Protein AF-A0A9W8TTL6-F1 (afdb_monomer)

Foldseek 3Di:
DPDADPDQLVPDDQDQCLDPVNVVVLVVLCPDPVNPPRPDSVSSSVVSSVVVVVVSVVVNVRNVVVVVVVVVVVVVVVVVVVVVVVVVVVVVVVVVVVVVVVVVVVDDDDDDDDPPDDDDDDPQDFAVLVLVQLQVLADDALQSQFPVVSVVSVVLVVVVVPDFDWDWDFPDDPDPDGDTDTDTSPDRDDDPPRDQLLPDALVSVVRSLVSVLVSNVSNVDPVLVSVLSVLLVVCLVPDPLVVDDCSSSLSSNLVRVLSNVQSVCVVVVRHDRSSDDDVVSSVVSVVVSVVVVVVVVVVVVVVVVVVVVVVPPDDDDDDDDDDDDDDDDDDDDDDDDDDDDDDDDDDDDDDDDDDDDDDDDDD

Mean predicted aligned error: 18.98 Å

pLDDT: mean 77.94, std 19.05, range [32.25, 96.44]

Secondary structure (DSSP, 8-state):
-----SS-GGG-PPP-TTSGGGHHHHHHHHH-TTSTT--SHHHHHHHHHHHHHHHHHHHHHHHHHHHHHHHHHHHHHHHHHHHHHHHHHHHHHHHHHHHHHHHHHHSPP-----TT-PPP----PPPHHHHHHHHTT----GGGGSHHHHHHHHHHHHHHHH---EEEEEE--SSS--EEEEEETTS----TT---GGG--HHHHHHHHHHHHHHGGGGT--HHHHHHHHHHHHHHHT-GGGGSTTHHHHHHHHHHHHHHHHHHHHHTT----TTS--HHHHHHHHHHHHHHHHHHHHHHHHHHHHHHTTTSS---S-PPPPPPP--------------------PPP---------------

Organism: NCBI:txid2804962

Sequence (363 aa):
MANRLEFDPALMPCPDFTDEFYGAFRNSLIIDPNHAGITDDQGAANHLREQWEVVNTRLREQYQAQMIADQEDANRRREEADEVQRQREAEDRERLLEQTREVEKKRIPAYSFVSGEGAHRKPLRIHPYAEKLMAARKYVPLWYFLPDAALEAKERAKEVMDTNHFQIANEGGESSSGALVLVGTHSIRASPNAIPDTRLTWSQVILARGAFLKALSLGDWPNEHVKMFAEFFACMDTSEELNAKGGVRALVLYQAEM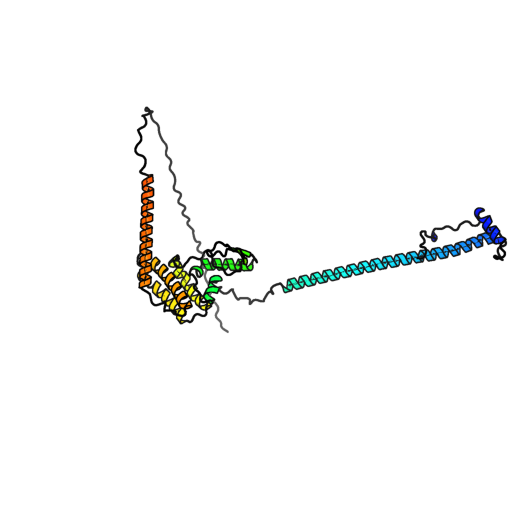RLDWFKANERQKPYDLAVTNTEVLEDCWKTVRREEFEKTLKGMDLAIGIDNLFLTNSTGNPPPLPPPRLSNSYQTTRLTHCNHNLDITYPTHRCHMCDPHRCRPH

Radius of gyration: 55.37 Å; Cα contacts (8 Å, |Δi|>4): 225; chains: 1; bounding box: 110×74×165 Å

Structure (mmCIF, N/CA/C/O backbone):
data_AF-A0A9W8TTL6-F1
#
_entry.id   AF-A0A9W8TTL6-F1
#
loop_
_atom_site.group_PDB
_atom_site.id
_atom_site.type_symbol
_atom_site.label_atom_id
_atom_site.label_alt_id
_atom_site.label_comp_id
_atom_site.label_asym_id
_atom_site.label_entity_id
_atom_site.label_seq_id
_atom_site.pdbx_PDB_ins_code
_atom_site.Cartn_x
_atom_site.Cartn_y
_atom_site.Cartn_z
_atom_site.occupancy
_atom_site.B_iso_or_equiv
_atom_site.auth_seq_id
_atom_site.auth_comp_id
_atom_site.auth_asym_id
_atom_site.auth_atom_id
_atom_site.pdbx_PDB_model_num
ATOM 1 N N . MET A 1 1 ? 46.279 -13.213 -64.364 1.00 43.47 1 MET A N 1
ATOM 2 C CA . MET A 1 1 ? 46.766 -11.954 -63.769 1.00 43.47 1 MET A CA 1
ATOM 3 C C . MET A 1 1 ? 47.630 -11.294 -64.824 1.00 43.47 1 MET A C 1
ATOM 5 O O . MET A 1 1 ? 48.643 -11.874 -65.185 1.00 43.47 1 MET A O 1
ATOM 9 N N . ALA A 1 2 ? 47.162 -10.207 -65.438 1.00 53.16 2 ALA A N 1
ATOM 10 C CA . ALA A 1 2 ? 47.982 -9.470 -66.399 1.00 53.16 2 ALA A CA 1
ATOM 11 C C . ALA A 1 2 ? 49.210 -8.910 -65.663 1.00 53.16 2 ALA A C 1
ATOM 13 O O . ALA A 1 2 ? 49.069 -8.468 -64.524 1.00 53.16 2 ALA A O 1
ATOM 14 N N . ASN A 1 3 ? 50.397 -8.960 -66.276 1.00 77.94 3 ASN A N 1
ATOM 15 C CA . ASN A 1 3 ? 51.609 -8.394 -65.680 1.00 77.94 3 ASN A CA 1
ATOM 16 C C . ASN A 1 3 ? 51.371 -6.906 -65.372 1.00 77.94 3 ASN A C 1
ATOM 18 O O . ASN A 1 3 ? 51.127 -6.113 -66.285 1.00 77.94 3 ASN A O 1
ATOM 22 N N . ARG A 1 4 ? 51.384 -6.544 -64.084 1.00 81.44 4 ARG A N 1
ATOM 23 C CA . ARG A 1 4 ? 51.279 -5.152 -63.636 1.00 81.44 4 ARG A CA 1
ATOM 24 C C . ARG A 1 4 ? 52.590 -4.439 -63.954 1.00 81.44 4 ARG A C 1
ATOM 26 O O . ARG A 1 4 ? 53.651 -5.028 -63.771 1.00 81.44 4 ARG A O 1
ATOM 33 N N . LEU A 1 5 ? 52.518 -3.209 -64.452 1.00 83.88 5 LEU A N 1
ATOM 34 C CA . LEU A 1 5 ? 53.715 -2.410 -64.698 1.00 83.88 5 LEU A CA 1
ATOM 35 C C . LEU A 1 5 ? 54.054 -1.661 -63.405 1.00 83.88 5 LEU A C 1
ATOM 37 O O . LEU A 1 5 ? 53.207 -0.967 -62.852 1.00 83.88 5 LEU A O 1
ATOM 41 N N . GLU A 1 6 ? 55.270 -1.846 -62.894 1.00 82.38 6 GLU A N 1
ATOM 42 C CA . GLU A 1 6 ? 55.737 -1.218 -61.642 1.00 82.38 6 GLU A CA 1
ATOM 43 C C . GLU A 1 6 ? 56.350 0.174 -61.861 1.00 82.38 6 GLU A C 1
ATOM 45 O O . GLU A 1 6 ? 56.627 0.896 -60.906 1.00 82.38 6 GLU A O 1
ATOM 50 N N . PHE A 1 7 ? 56.565 0.553 -63.120 1.00 80.88 7 PHE A N 1
ATOM 51 C CA . PHE A 1 7 ? 57.152 1.823 -63.526 1.00 80.88 7 PHE A CA 1
ATOM 52 C C . PHE A 1 7 ? 56.251 2.517 -64.547 1.00 80.88 7 PHE A C 1
ATOM 54 O O . PHE A 1 7 ? 55.537 1.852 -65.297 1.00 80.88 7 PHE A O 1
ATOM 61 N N . ASP A 1 8 ? 56.323 3.847 -64.596 1.00 83.81 8 ASP A N 1
ATOM 62 C CA . ASP A 1 8 ? 55.626 4.656 -65.593 1.00 83.81 8 ASP A CA 1
ATOM 63 C C . ASP A 1 8 ? 56.411 4.656 -66.923 1.00 83.81 8 ASP A C 1
ATOM 65 O O . ASP A 1 8 ? 57.500 5.241 -66.994 1.00 83.81 8 ASP A O 1
ATOM 69 N N . PRO A 1 9 ? 55.890 4.038 -68.000 1.00 84.19 9 PRO A N 1
ATOM 70 C CA . PRO A 1 9 ? 56.562 4.010 -69.300 1.00 84.19 9 PRO A CA 1
ATOM 71 C C . PRO A 1 9 ? 56.637 5.398 -69.971 1.00 84.19 9 PRO A C 1
ATOM 73 O O . PRO A 1 9 ? 57.403 5.607 -70.914 1.00 84.19 9 PRO A O 1
ATOM 76 N N . ALA A 1 10 ? 55.883 6.396 -69.491 1.00 80.19 10 ALA A N 1
ATOM 77 C CA . ALA A 1 10 ? 56.026 7.783 -69.936 1.00 80.19 10 ALA A CA 1
ATOM 78 C C . ALA A 1 10 ? 57.359 8.411 -69.499 1.00 80.19 10 ALA A C 1
ATOM 80 O O . ALA A 1 10 ? 57.869 9.287 -70.196 1.00 80.19 10 ALA A O 1
ATOM 81 N N . LEU A 1 11 ? 57.945 7.923 -68.401 1.00 83.81 11 LEU A N 1
ATOM 82 C CA . LEU A 1 11 ? 59.216 8.405 -67.855 1.00 83.81 11 LEU A CA 1
ATOM 83 C C . LEU A 1 11 ? 60.443 7.725 -68.475 1.00 83.81 11 LEU A C 1
ATOM 85 O O . LEU A 1 11 ? 61.567 8.124 -68.177 1.00 83.81 11 LEU A O 1
ATOM 89 N N . MET A 1 12 ? 60.257 6.719 -69.335 1.00 83.00 12 MET A N 1
ATOM 90 C CA . MET A 1 12 ? 61.361 6.079 -70.047 1.00 83.00 12 MET A CA 1
ATOM 91 C C . MET A 1 12 ? 61.794 6.937 -71.246 1.00 83.00 12 MET A C 1
ATOM 93 O O . MET A 1 12 ? 61.023 7.060 -72.206 1.00 83.00 12 MET A O 1
ATOM 97 N N . PRO A 1 13 ? 63.011 7.520 -71.235 1.00 80.94 13 PRO A N 1
ATOM 98 C CA . PRO A 1 13 ? 63.530 8.216 -72.403 1.00 80.94 13 PRO A CA 1
ATOM 99 C C . PRO A 1 13 ? 63.791 7.214 -73.533 1.00 80.94 13 PRO A C 1
ATOM 101 O O . PRO A 1 13 ? 64.205 6.080 -73.282 1.00 80.94 13 PRO A O 1
ATOM 104 N N . CYS A 1 14 ? 63.562 7.637 -74.779 1.00 83.44 14 CYS A N 1
ATOM 105 C CA . CYS A 1 14 ? 63.946 6.844 -75.944 1.00 83.44 14 CYS A CA 1
ATOM 106 C C . CYS A 1 14 ? 65.466 6.633 -75.915 1.00 83.44 14 CYS A C 1
ATOM 108 O O . CYS A 1 14 ? 66.194 7.630 -75.865 1.00 83.44 14 CYS A O 1
ATOM 110 N N . PRO A 1 15 ? 65.958 5.383 -75.952 1.00 85.19 15 PRO A N 1
ATOM 111 C CA . PRO A 1 15 ? 67.380 5.131 -76.107 1.00 85.19 15 PRO A CA 1
ATOM 112 C C . PRO A 1 15 ? 67.901 5.782 -77.389 1.00 85.19 15 PRO A C 1
ATOM 114 O O . PRO A 1 15 ? 67.204 5.820 -78.409 1.00 85.19 15 PRO A O 1
ATOM 117 N N . ASP A 1 16 ? 69.129 6.291 -77.345 1.00 84.75 16 ASP A N 1
ATOM 118 C CA . ASP A 1 16 ? 69.786 6.794 -78.545 1.00 84.75 16 ASP A CA 1
ATOM 119 C C . ASP A 1 16 ? 70.270 5.615 -79.396 1.00 84.75 16 ASP A C 1
ATOM 121 O O . ASP A 1 16 ? 71.354 5.066 -79.203 1.00 84.75 16 ASP A O 1
ATOM 125 N N . PHE A 1 17 ? 69.437 5.206 -80.351 1.00 82.06 17 PHE A N 1
ATOM 126 C CA . PHE A 1 17 ? 69.750 4.110 -81.264 1.00 82.06 17 PHE A CA 1
ATOM 127 C C . PHE A 1 17 ? 70.831 4.456 -82.297 1.00 82.06 17 PHE A C 1
ATOM 129 O O . PHE A 1 17 ? 71.147 3.589 -83.108 1.00 82.06 17 PHE A O 1
ATOM 136 N N . THR A 1 18 ? 71.399 5.671 -82.286 1.00 79.81 18 THR A N 1
ATOM 137 C CA . THR A 1 18 ? 72.567 6.041 -83.107 1.00 79.81 18 THR A CA 1
ATOM 138 C C . THR A 1 18 ? 73.901 5.737 -82.417 1.00 79.81 18 THR A C 1
ATOM 140 O O . THR A 1 18 ? 74.925 5.640 -83.092 1.00 79.81 18 THR A O 1
ATOM 143 N N . ASP A 1 19 ? 73.884 5.470 -81.105 1.00 84.50 19 ASP A N 1
ATOM 144 C CA . ASP A 1 19 ? 75.067 5.114 -80.317 1.00 84.50 19 ASP A CA 1
ATOM 145 C C . ASP A 1 19 ? 75.712 3.800 -80.810 1.00 84.50 19 ASP A C 1
ATOM 147 O O . ASP A 1 19 ? 75.037 2.887 -81.302 1.00 84.50 19 ASP A O 1
ATOM 151 N N . GLU A 1 20 ? 77.032 3.684 -80.680 1.00 78.69 20 GLU A N 1
ATOM 152 C CA . GLU A 1 20 ? 77.839 2.549 -81.147 1.00 78.69 20 GLU A CA 1
ATOM 153 C C . GLU A 1 20 ? 77.442 1.239 -80.443 1.00 78.69 20 GLU A C 1
ATOM 155 O O . GLU A 1 20 ? 77.518 0.160 -81.035 1.00 78.69 20 GLU A O 1
ATOM 160 N N . PHE A 1 21 ? 76.887 1.338 -79.228 1.00 80.31 21 PHE A N 1
ATOM 161 C CA . PHE A 1 21 ? 76.324 0.214 -78.472 1.00 80.31 21 PHE A CA 1
ATOM 162 C C . PHE A 1 21 ? 75.251 -0.570 -79.252 1.00 80.31 21 PHE A C 1
ATOM 164 O O . PHE A 1 21 ? 75.162 -1.793 -79.134 1.00 80.31 21 PHE A O 1
ATOM 171 N N . TYR A 1 22 ? 74.465 0.109 -80.095 1.00 79.94 22 TYR A N 1
ATOM 172 C CA . TYR A 1 22 ? 73.429 -0.520 -80.923 1.00 79.94 22 TYR A CA 1
ATOM 173 C C . TYR A 1 22 ? 73.918 -0.907 -82.329 1.00 79.94 22 TYR A C 1
ATOM 175 O O . TYR A 1 22 ? 73.152 -1.496 -83.094 1.00 79.94 22 TYR A O 1
ATOM 183 N N . GLY A 1 23 ? 75.185 -0.650 -82.675 1.00 76.81 23 GLY A N 1
ATOM 184 C CA . GLY A 1 23 ? 75.732 -0.890 -84.016 1.00 76.81 23 GLY A CA 1
ATOM 185 C C . GLY A 1 23 ? 75.650 -2.353 -84.469 1.00 76.81 23 GLY A C 1
ATOM 186 O O . GLY A 1 23 ? 75.360 -2.634 -85.631 1.00 76.81 23 GLY A O 1
ATOM 187 N N . ALA A 1 24 ? 75.805 -3.306 -83.544 1.00 77.62 24 ALA A N 1
ATOM 188 C CA . ALA A 1 24 ? 75.626 -4.733 -83.830 1.00 77.62 24 ALA A CA 1
ATOM 189 C C . ALA A 1 24 ? 74.174 -5.083 -84.215 1.00 77.62 24 ALA A C 1
ATOM 191 O O . ALA A 1 24 ? 73.951 -5.865 -85.141 1.00 77.62 24 ALA A O 1
ATOM 192 N N . PHE A 1 25 ? 73.187 -4.471 -83.551 1.00 77.50 25 PHE A N 1
ATOM 193 C CA . PHE A 1 25 ? 71.768 -4.665 -83.858 1.00 77.50 25 PHE A CA 1
ATOM 194 C C . PHE A 1 25 ? 71.390 -4.002 -85.187 1.00 77.50 25 PHE A C 1
ATOM 196 O O . PHE A 1 25 ? 70.702 -4.622 -85.999 1.00 77.50 25 PHE A O 1
ATOM 203 N N . ARG A 1 26 ? 71.910 -2.799 -85.466 1.00 81.44 26 ARG A N 1
ATOM 204 C CA . ARG A 1 26 ? 71.699 -2.112 -86.750 1.00 81.44 26 ARG A CA 1
ATOM 205 C C . ARG A 1 26 ? 72.270 -2.899 -87.932 1.00 8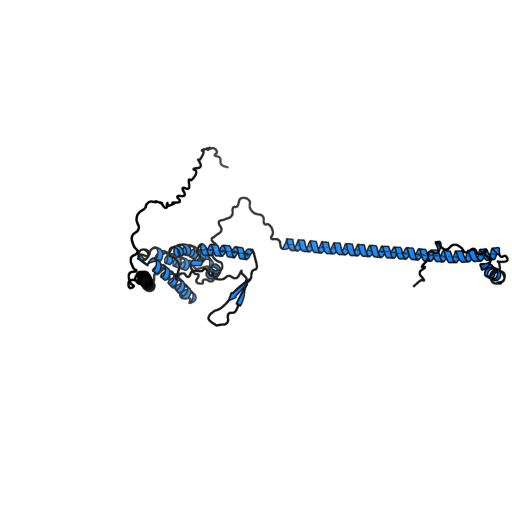1.44 26 ARG A C 1
ATOM 207 O O . ARG A 1 26 ? 71.555 -3.136 -88.900 1.00 81.44 26 ARG A O 1
ATOM 214 N N . ASN A 1 27 ? 73.495 -3.417 -87.813 1.00 78.75 27 ASN A N 1
ATOM 215 C CA . ASN A 1 27 ? 74.110 -4.260 -88.845 1.00 78.75 27 ASN A CA 1
ATOM 216 C C . ASN A 1 27 ? 73.335 -5.562 -89.091 1.00 78.75 27 ASN A C 1
ATOM 218 O O . ASN A 1 27 ? 73.231 -6.007 -9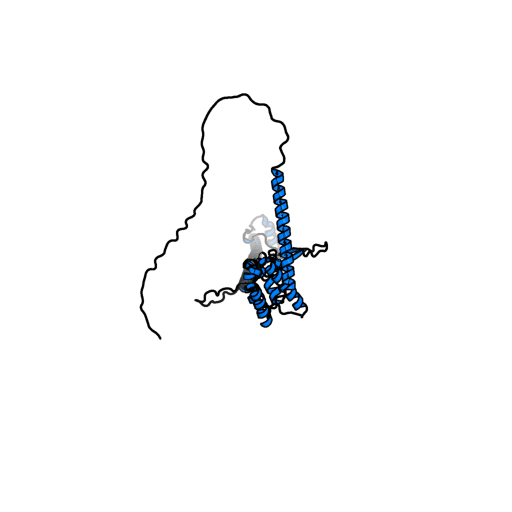0.232 1.00 78.75 27 ASN A O 1
ATOM 222 N N . SER A 1 28 ? 72.761 -6.164 -88.042 1.00 76.94 28 SER A N 1
ATOM 223 C CA . SER A 1 28 ? 71.940 -7.371 -88.194 1.00 76.94 28 SER A CA 1
ATOM 224 C C . SER A 1 28 ? 70.652 -7.118 -88.989 1.00 76.94 28 SER A C 1
ATOM 226 O O . SER A 1 28 ? 70.279 -7.953 -89.808 1.00 76.94 28 SER A O 1
ATOM 228 N N . LEU A 1 29 ? 70.031 -5.943 -88.827 1.00 78.38 29 LEU A N 1
ATOM 229 C CA . LEU A 1 29 ? 68.825 -5.538 -89.561 1.00 78.38 29 LEU A CA 1
ATOM 230 C C . LEU A 1 29 ? 69.101 -5.215 -91.038 1.00 78.38 29 LEU A C 1
ATOM 232 O O . LEU A 1 29 ? 68.222 -5.405 -91.869 1.00 78.38 29 LEU A O 1
ATOM 236 N N . ILE A 1 30 ? 70.313 -4.757 -91.368 1.00 77.81 30 ILE A N 1
ATOM 237 C CA . ILE A 1 30 ? 70.740 -4.470 -92.750 1.00 77.81 30 ILE A CA 1
ATOM 238 C C . ILE A 1 30 ? 71.024 -5.766 -93.535 1.00 77.81 30 ILE A C 1
ATOM 240 O O . ILE A 1 30 ? 70.847 -5.814 -94.750 1.00 77.81 30 ILE A O 1
ATOM 244 N N . ILE A 1 31 ? 71.487 -6.821 -92.854 1.00 74.81 31 ILE A N 1
ATOM 245 C CA . ILE A 1 31 ? 71.867 -8.103 -93.476 1.00 74.81 31 ILE A CA 1
ATOM 246 C C . ILE A 1 31 ? 70.672 -9.071 -93.576 1.00 74.81 31 ILE A C 1
ATOM 248 O O . ILE A 1 31 ? 70.669 -9.947 -94.443 1.00 74.81 31 ILE A O 1
ATOM 252 N N . ASP A 1 32 ? 69.665 -8.941 -92.706 1.00 73.31 32 ASP A N 1
ATOM 253 C CA . ASP A 1 32 ? 68.520 -9.855 -92.643 1.00 73.31 32 ASP A CA 1
ATOM 254 C C . ASP A 1 32 ? 67.603 -9.744 -93.887 1.00 73.31 32 ASP A C 1
ATOM 256 O O . ASP A 1 32 ? 66.973 -8.705 -94.107 1.00 73.31 32 ASP A O 1
ATOM 260 N N . PRO A 1 33 ? 67.449 -10.818 -94.692 1.00 61.97 33 PRO A N 1
ATOM 261 C CA . PRO A 1 33 ? 66.632 -10.806 -95.907 1.00 61.97 33 PRO A CA 1
ATOM 262 C C . PRO A 1 33 ? 65.124 -10.622 -95.662 1.00 61.97 33 PRO A C 1
ATOM 264 O O . PRO A 1 33 ? 64.390 -10.353 -96.613 1.00 61.97 33 PRO A O 1
ATOM 267 N N . ASN A 1 34 ? 64.646 -10.749 -94.418 1.00 65.56 34 ASN A N 1
ATOM 268 C CA . ASN A 1 34 ? 63.239 -10.520 -94.073 1.00 65.56 34 ASN A CA 1
ATOM 269 C C . ASN A 1 34 ? 62.878 -9.034 -93.895 1.00 65.56 34 ASN A C 1
ATOM 271 O O . ASN A 1 34 ? 61.695 -8.698 -93.895 1.00 65.56 34 ASN A O 1
ATOM 275 N N . HIS A 1 35 ? 63.868 -8.141 -93.787 1.00 62.41 35 HIS A N 1
ATOM 276 C CA . HIS A 1 35 ? 63.676 -6.697 -93.622 1.00 62.41 35 HIS A CA 1
ATOM 277 C C . HIS A 1 35 ? 64.061 -5.957 -94.917 1.00 62.41 35 HIS A C 1
ATOM 279 O O . HIS A 1 35 ? 64.904 -5.060 -94.943 1.00 62.41 35 HIS A O 1
ATOM 285 N N . ALA A 1 36 ? 63.441 -6.367 -96.032 1.00 57.84 36 ALA A N 1
ATOM 286 C CA . ALA A 1 36 ? 63.693 -5.836 -97.371 1.00 57.84 36 ALA A CA 1
ATOM 287 C C . ALA A 1 36 ? 63.242 -4.366 -97.494 1.00 57.84 36 ALA A C 1
ATOM 289 O O . ALA A 1 36 ? 62.108 -4.069 -97.864 1.00 57.84 36 ALA A O 1
ATOM 290 N N . GLY A 1 37 ? 64.144 -3.444 -97.157 1.00 61.91 37 GLY A N 1
ATOM 291 C CA . GLY A 1 37 ? 63.904 -1.998 -97.195 1.00 61.91 37 GLY A CA 1
ATOM 292 C C . GLY A 1 37 ? 64.858 -1.168 -96.333 1.00 61.91 37 GLY A C 1
ATOM 293 O O . GLY A 1 37 ? 64.910 0.046 -96.502 1.00 61.91 37 GLY A O 1
ATOM 294 N N . ILE A 1 38 ? 65.637 -1.800 -95.447 1.00 70.94 38 ILE A N 1
ATOM 295 C CA . ILE A 1 38 ? 66.623 -1.126 -94.592 1.00 70.94 38 ILE A CA 1
ATOM 296 C C . ILE A 1 38 ? 68.014 -1.332 -95.199 1.00 70.94 38 ILE A C 1
ATOM 298 O O . ILE A 1 38 ? 68.554 -2.432 -95.167 1.00 70.94 38 ILE A O 1
ATOM 302 N N . THR A 1 39 ? 68.577 -0.292 -95.816 1.00 64.94 39 THR A N 1
ATOM 303 C CA . THR A 1 39 ? 69.854 -0.382 -96.562 1.00 64.94 39 THR A CA 1
ATOM 304 C C . THR A 1 39 ? 70.955 0.508 -95.972 1.00 64.94 39 THR A C 1
ATOM 306 O O . THR A 1 39 ? 72.107 0.422 -96.391 1.00 64.94 39 THR A O 1
ATOM 309 N N . ASP A 1 40 ? 70.618 1.353 -94.996 1.00 75.69 40 ASP A N 1
ATOM 310 C CA . ASP A 1 40 ? 71.495 2.333 -94.363 1.00 75.69 40 ASP A CA 1
ATOM 311 C C . ASP A 1 40 ? 71.421 2.277 -92.824 1.00 75.69 40 ASP A C 1
ATOM 313 O O . ASP A 1 40 ? 70.424 1.861 -92.229 1.00 75.69 40 ASP A O 1
ATOM 317 N N . ASP A 1 41 ? 72.495 2.726 -92.164 1.00 72.88 41 ASP A N 1
ATOM 318 C CA . ASP A 1 41 ? 72.591 2.752 -90.693 1.00 72.88 41 ASP A CA 1
ATOM 319 C C . ASP A 1 41 ? 71.504 3.649 -90.066 1.00 72.88 41 ASP A C 1
ATOM 321 O O . ASP A 1 41 ? 70.954 3.345 -89.006 1.00 72.88 41 ASP A O 1
ATOM 325 N N . GLN A 1 42 ? 71.118 4.717 -90.774 1.00 75.44 42 GLN A N 1
ATOM 326 C CA . GLN A 1 42 ? 70.070 5.642 -90.349 1.00 75.44 42 GLN A CA 1
ATOM 327 C C . GLN A 1 42 ? 68.668 5.017 -90.433 1.00 75.44 42 GLN A C 1
ATOM 329 O O . GLN A 1 42 ? 67.857 5.211 -89.523 1.00 75.44 42 GLN A O 1
ATOM 334 N N . GLY A 1 43 ? 68.373 4.242 -91.481 1.00 77.75 43 GLY A N 1
ATOM 335 C CA . GLY A 1 43 ? 67.133 3.479 -91.602 1.00 77.75 43 GLY A CA 1
ATOM 336 C C . GLY A 1 43 ? 67.015 2.403 -90.527 1.00 77.75 43 GLY A C 1
ATOM 337 O O . GLY A 1 43 ? 65.944 2.243 -89.943 1.00 77.75 43 GLY A O 1
ATOM 338 N N . ALA A 1 44 ? 68.123 1.738 -90.180 1.00 79.06 44 ALA A N 1
ATOM 339 C CA . ALA A 1 44 ? 68.153 0.752 -89.100 1.00 79.06 44 ALA A CA 1
ATOM 340 C C . ALA A 1 44 ? 67.912 1.393 -87.719 1.00 79.06 44 ALA A C 1
ATOM 342 O O . ALA A 1 44 ? 67.124 0.876 -86.926 1.00 79.06 44 ALA A O 1
ATOM 343 N N . ALA A 1 45 ? 68.521 2.553 -87.441 1.00 80.50 45 ALA A N 1
ATOM 344 C CA . ALA A 1 45 ? 68.280 3.312 -86.209 1.00 80.50 45 ALA A CA 1
ATOM 345 C C . ALA A 1 45 ? 66.830 3.825 -86.102 1.00 80.50 45 ALA A C 1
ATOM 347 O O . ALA A 1 45 ? 66.234 3.790 -85.023 1.00 80.50 45 ALA A O 1
ATOM 348 N N . ASN A 1 46 ? 66.241 4.278 -87.214 1.00 82.31 46 ASN A N 1
ATOM 349 C CA . ASN A 1 46 ? 64.842 4.710 -87.257 1.00 82.31 46 ASN A CA 1
ATOM 350 C C . ASN A 1 46 ? 63.872 3.536 -87.066 1.00 82.31 46 ASN A C 1
ATOM 352 O O . ASN A 1 46 ? 62.890 3.690 -86.347 1.00 82.31 46 ASN A O 1
ATOM 356 N N . HIS A 1 47 ? 64.169 2.363 -87.630 1.00 82.00 47 HIS A N 1
ATOM 357 C CA . HIS A 1 47 ? 63.355 1.164 -87.432 1.00 82.00 47 HIS A CA 1
ATOM 358 C C . HIS A 1 47 ? 63.346 0.710 -85.964 1.00 82.00 47 HIS A C 1
ATOM 360 O O . HIS A 1 47 ? 62.289 0.410 -85.414 1.00 82.00 47 HIS A O 1
ATOM 366 N N . LEU A 1 48 ? 64.504 0.731 -85.292 1.00 84.19 48 LEU A N 1
ATOM 367 C CA . LEU A 1 48 ? 64.596 0.443 -83.854 1.00 84.19 48 LEU A CA 1
ATOM 368 C C . LEU A 1 48 ? 63.821 1.462 -83.007 1.00 84.19 48 LEU A C 1
ATOM 370 O O . LEU A 1 48 ? 63.168 1.086 -82.034 1.00 84.19 48 LEU A O 1
ATOM 374 N N . ARG A 1 49 ? 63.844 2.741 -83.401 1.00 85.81 49 ARG A N 1
ATOM 375 C CA . ARG A 1 49 ? 63.056 3.797 -82.754 1.00 85.81 49 ARG A CA 1
ATOM 376 C C . ARG A 1 49 ? 61.554 3.572 -82.918 1.00 85.81 49 ARG A C 1
ATOM 378 O O . ARG A 1 49 ? 60.832 3.667 -81.934 1.00 85.81 49 ARG A O 1
ATOM 385 N N . GLU A 1 50 ? 61.101 3.243 -84.124 1.00 85.00 50 GLU A N 1
ATOM 386 C CA . GLU A 1 50 ? 59.692 2.964 -84.419 1.00 85.00 50 GLU A CA 1
ATOM 387 C C . GLU A 1 50 ? 59.199 1.729 -83.650 1.00 85.00 50 GLU A C 1
ATOM 389 O O . GLU A 1 50 ? 58.156 1.774 -83.000 1.00 85.00 50 GLU A O 1
ATOM 394 N N . GLN A 1 51 ? 59.988 0.649 -83.622 1.00 85.19 51 GLN A N 1
ATOM 395 C CA . GLN A 1 51 ? 59.669 -0.530 -82.813 1.00 85.19 51 GLN A CA 1
ATOM 396 C C . GLN A 1 51 ? 59.602 -0.202 -81.315 1.00 85.19 51 GLN A C 1
ATOM 398 O O . GLN A 1 51 ? 58.680 -0.646 -80.625 1.00 85.19 51 GLN A O 1
ATOM 403 N N . TRP A 1 52 ? 60.546 0.594 -80.805 1.00 88.06 52 TRP A N 1
ATOM 404 C CA . TRP A 1 52 ? 60.521 1.054 -79.419 1.00 88.06 52 TRP A CA 1
ATOM 405 C C . TRP A 1 52 ? 59.284 1.910 -79.128 1.00 88.06 52 TRP A C 1
ATOM 407 O O . TRP A 1 52 ? 58.655 1.726 -78.090 1.00 88.06 52 TRP A O 1
ATOM 417 N N . GLU A 1 53 ? 58.890 2.797 -80.041 1.00 88.44 53 GLU A N 1
ATOM 418 C CA . GLU A 1 53 ? 57.713 3.656 -79.899 1.00 88.44 53 GLU A CA 1
ATOM 419 C C . GLU A 1 53 ? 56.409 2.849 -79.885 1.00 88.44 53 GLU A C 1
ATOM 421 O O . GLU A 1 53 ? 55.548 3.099 -79.040 1.00 88.44 53 GLU A O 1
ATOM 426 N N . VAL A 1 54 ? 56.286 1.820 -80.728 1.00 88.62 54 VAL A N 1
ATOM 427 C CA . VAL A 1 54 ? 55.143 0.892 -80.714 1.00 88.62 54 VAL A CA 1
ATOM 428 C C . VAL A 1 54 ? 55.053 0.149 -79.378 1.00 88.62 54 VAL A C 1
ATOM 430 O O . VAL A 1 54 ? 53.982 0.081 -78.768 1.00 88.62 54 VAL A O 1
ATOM 433 N N . VAL A 1 55 ? 56.176 -0.381 -78.880 1.00 88.38 55 VAL A N 1
ATOM 434 C CA . VAL A 1 55 ? 56.212 -1.090 -77.590 1.00 88.38 55 VAL A CA 1
ATOM 435 C C . VAL A 1 55 ? 55.925 -0.135 -76.431 1.00 88.38 55 VAL A C 1
ATOM 437 O O . VAL A 1 55 ? 55.120 -0.459 -75.558 1.00 88.38 55 VAL A O 1
ATOM 440 N N . ASN A 1 56 ? 56.528 1.054 -76.428 1.00 88.62 56 ASN A N 1
ATOM 441 C CA . ASN A 1 56 ? 56.336 2.044 -75.376 1.00 88.62 56 ASN A CA 1
ATOM 442 C C . ASN A 1 56 ? 54.900 2.586 -75.358 1.00 88.62 56 ASN A C 1
ATOM 444 O O . ASN A 1 56 ? 54.316 2.743 -74.290 1.00 88.62 56 ASN A O 1
ATOM 448 N N . THR A 1 57 ? 54.287 2.796 -76.525 1.00 89.62 57 THR A N 1
ATOM 449 C CA . THR A 1 57 ? 52.875 3.196 -76.637 1.00 89.62 57 THR A CA 1
ATOM 450 C C . THR A 1 57 ? 51.962 2.144 -76.014 1.00 89.62 57 THR A C 1
ATOM 452 O O . THR A 1 57 ? 51.152 2.473 -75.150 1.00 89.62 57 THR A O 1
ATOM 455 N N . ARG A 1 58 ? 52.171 0.861 -76.336 1.00 89.81 58 ARG A N 1
ATOM 456 C CA . ARG A 1 58 ? 51.412 -0.245 -75.732 1.00 89.81 58 ARG A CA 1
ATOM 457 C C . ARG A 1 58 ? 51.596 -0.331 -74.213 1.00 89.81 58 ARG A C 1
ATOM 459 O O . ARG A 1 58 ? 50.640 -0.607 -73.490 1.00 89.81 58 ARG A O 1
ATOM 466 N N . LEU A 1 59 ? 52.813 -0.101 -73.716 1.00 89.75 59 LEU A N 1
ATOM 467 C CA . LEU A 1 59 ? 53.093 -0.075 -72.277 1.00 89.75 59 LEU A CA 1
ATOM 468 C C . LEU A 1 59 ? 52.395 1.106 -71.588 1.00 89.75 59 LEU A C 1
ATOM 470 O O . LEU A 1 59 ? 51.819 0.925 -70.517 1.00 89.75 59 LEU A O 1
ATOM 474 N N . ARG A 1 60 ? 52.388 2.295 -72.203 1.00 89.25 60 ARG A N 1
ATOM 475 C CA . ARG A 1 60 ? 51.666 3.473 -71.695 1.00 89.25 60 ARG A CA 1
ATOM 476 C C . ARG A 1 60 ? 50.162 3.234 -71.641 1.00 89.25 60 ARG A C 1
ATOM 478 O O . ARG A 1 60 ? 49.555 3.532 -70.620 1.00 89.25 60 ARG A O 1
ATOM 485 N N . GLU A 1 61 ? 49.576 2.654 -72.685 1.00 90.12 61 GLU A N 1
ATOM 486 C CA . GLU A 1 61 ? 48.155 2.278 -72.709 1.00 90.12 61 GLU A CA 1
ATOM 487 C C . GLU A 1 61 ? 47.825 1.267 -71.603 1.00 90.12 61 GLU A C 1
ATOM 489 O O . GLU A 1 61 ? 46.846 1.428 -70.876 1.00 90.12 61 GLU A O 1
ATOM 494 N N . GLN A 1 62 ? 48.677 0.255 -71.414 1.00 89.62 62 GLN A N 1
ATOM 495 C CA . GLN A 1 62 ? 48.517 -0.731 -70.346 1.00 89.62 62 GLN A CA 1
ATOM 496 C C . GLN A 1 62 ? 48.627 -0.099 -68.949 1.00 89.62 62 GLN A C 1
ATOM 498 O O . GLN A 1 62 ? 47.856 -0.456 -68.058 1.00 89.62 62 GLN A O 1
ATOM 503 N N . TYR A 1 63 ? 49.559 0.835 -68.748 1.00 89.75 63 TYR A N 1
ATOM 504 C CA . TYR A 1 63 ? 49.729 1.550 -67.482 1.00 89.75 63 TYR A CA 1
ATOM 505 C C . TYR A 1 63 ? 48.557 2.503 -67.200 1.00 89.75 63 TYR A C 1
ATOM 507 O O . TYR A 1 63 ? 48.023 2.524 -66.093 1.00 89.75 63 TYR A O 1
ATOM 515 N N . GLN A 1 64 ? 48.082 3.234 -68.212 1.00 90.75 64 GLN A N 1
ATOM 516 C CA . GLN A 1 64 ? 46.891 4.080 -68.099 1.00 90.75 64 GLN A CA 1
ATOM 517 C C . GLN A 1 64 ? 45.644 3.257 -67.764 1.00 90.75 64 GLN A C 1
ATOM 519 O O . GLN A 1 64 ? 44.889 3.634 -66.870 1.00 90.75 64 GLN A O 1
ATOM 524 N N . ALA A 1 65 ? 45.460 2.101 -68.407 1.00 90.44 65 ALA A N 1
ATOM 525 C CA . ALA A 1 65 ? 44.369 1.186 -68.084 1.00 90.44 65 ALA A CA 1
ATOM 526 C C . ALA A 1 65 ? 44.450 0.667 -66.635 1.00 90.44 65 ALA A C 1
ATOM 528 O O . ALA A 1 65 ? 43.421 0.542 -65.975 1.00 90.44 65 ALA A O 1
ATOM 529 N N . GLN A 1 66 ? 45.658 0.414 -66.112 1.00 91.00 66 GLN A N 1
ATOM 530 C CA . GLN A 1 66 ? 45.858 0.040 -64.704 1.00 91.00 66 GLN A CA 1
ATOM 531 C C . GLN A 1 66 ? 45.473 1.172 -63.749 1.00 91.00 66 GLN A C 1
ATOM 533 O O . GLN A 1 66 ? 44.754 0.927 -62.787 1.00 91.00 66 GLN A O 1
ATOM 538 N N . MET A 1 67 ? 45.888 2.407 -64.036 1.00 91.19 67 MET A N 1
ATOM 539 C CA .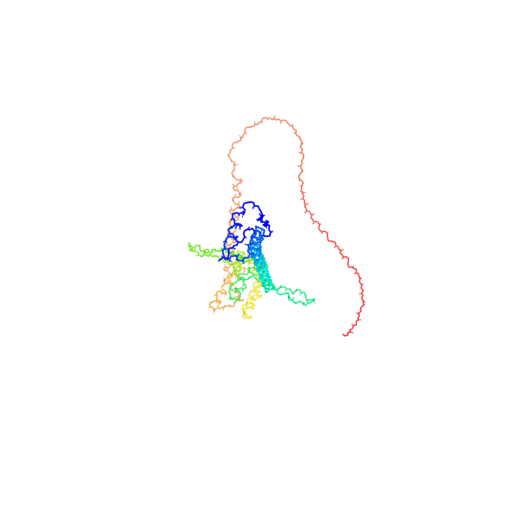 MET A 1 67 ? 45.547 3.571 -63.213 1.00 91.19 67 MET A CA 1
ATOM 540 C C . MET A 1 67 ? 44.040 3.842 -63.180 1.00 91.19 67 MET A C 1
ATOM 542 O O . MET A 1 67 ? 43.500 4.138 -62.116 1.00 91.19 67 MET A O 1
ATOM 546 N N . ILE A 1 68 ? 43.357 3.707 -64.322 1.00 91.00 68 ILE A N 1
ATOM 547 C CA . ILE A 1 68 ? 41.897 3.845 -64.402 1.00 91.00 68 ILE A CA 1
ATOM 548 C C . ILE A 1 68 ? 41.221 2.752 -63.569 1.00 91.00 68 ILE A C 1
ATOM 550 O O . ILE A 1 68 ? 40.380 3.071 -62.734 1.00 91.00 68 ILE A O 1
ATOM 554 N N . ALA A 1 69 ? 41.637 1.490 -63.716 1.00 91.44 69 ALA A N 1
ATOM 555 C CA . ALA A 1 69 ? 41.079 0.381 -62.941 1.00 91.44 69 ALA A CA 1
ATOM 556 C C . ALA A 1 69 ? 41.308 0.547 -61.424 1.00 91.44 69 ALA A C 1
ATOM 558 O O . ALA A 1 69 ? 40.390 0.348 -60.631 1.00 91.44 69 ALA A O 1
ATOM 559 N N . ASP A 1 70 ? 42.504 0.972 -61.005 1.00 89.81 70 ASP A N 1
ATOM 560 C CA . ASP A 1 70 ? 42.817 1.242 -59.597 1.00 89.81 70 ASP A CA 1
ATOM 561 C C . ASP A 1 70 ? 41.971 2.401 -59.037 1.00 89.81 70 ASP A C 1
ATOM 563 O O . ASP A 1 70 ? 41.530 2.358 -57.882 1.00 89.81 70 ASP A O 1
ATOM 567 N N . GLN A 1 71 ? 41.722 3.432 -59.850 1.00 90.81 71 GLN A N 1
ATOM 568 C CA . GLN A 1 71 ? 40.881 4.569 -59.486 1.00 90.81 71 GLN A CA 1
ATOM 569 C C . GLN A 1 71 ? 39.401 4.176 -59.385 1.00 90.81 71 GLN A C 1
ATOM 571 O O . GLN A 1 71 ? 38.734 4.572 -58.428 1.00 90.81 71 GLN A O 1
ATOM 576 N N . GLU A 1 72 ? 38.890 3.375 -60.319 1.00 93.12 72 GLU A N 1
ATOM 577 C CA . GLU A 1 72 ? 37.528 2.832 -60.284 1.00 93.12 72 GLU A CA 1
ATOM 578 C C . GLU A 1 72 ? 37.316 1.931 -59.064 1.00 93.12 72 GLU A C 1
ATOM 580 O O . GLU A 1 72 ? 36.315 2.061 -58.362 1.00 93.12 72 GLU A O 1
ATOM 585 N N . ASP A 1 73 ? 38.286 1.078 -58.742 1.00 90.81 73 ASP A N 1
ATOM 586 C CA . ASP A 1 73 ? 38.251 0.235 -57.549 1.00 90.81 73 ASP A CA 1
ATOM 587 C C . ASP A 1 73 ? 38.309 1.055 -56.255 1.00 90.81 73 ASP A C 1
ATOM 589 O O . ASP A 1 73 ? 37.623 0.738 -55.279 1.00 90.81 73 ASP A O 1
ATOM 593 N N . ALA A 1 74 ? 39.123 2.114 -56.221 1.00 91.81 74 ALA A N 1
ATOM 594 C CA . ALA A 1 74 ? 39.181 3.027 -55.086 1.00 91.81 74 ALA A CA 1
ATOM 595 C C . ALA A 1 74 ? 37.863 3.792 -54.903 1.00 91.81 74 ALA A C 1
ATOM 597 O O . ALA A 1 74 ? 37.409 3.940 -53.768 1.00 91.81 74 ALA A O 1
ATOM 598 N N . ASN A 1 75 ? 37.238 4.239 -55.995 1.00 92.75 75 ASN A N 1
ATOM 599 C CA . ASN A 1 75 ? 35.930 4.890 -55.966 1.00 92.75 75 ASN A CA 1
ATOM 600 C C . ASN A 1 75 ? 34.841 3.918 -55.504 1.00 92.75 75 ASN A C 1
ATOM 602 O O . ASN A 1 75 ? 34.105 4.245 -54.579 1.00 92.75 75 ASN A O 1
ATOM 606 N N . ARG A 1 76 ? 34.819 2.689 -56.032 1.00 92.69 76 ARG A N 1
ATOM 607 C CA . ARG A 1 76 ? 33.867 1.650 -55.622 1.00 92.69 76 ARG A CA 1
ATOM 608 C C . ARG A 1 76 ? 33.976 1.326 -54.131 1.00 92.69 76 ARG A C 1
ATOM 610 O O . ARG A 1 76 ? 32.967 1.288 -53.441 1.00 92.69 76 ARG A O 1
ATOM 617 N N . ARG A 1 77 ? 35.196 1.192 -53.595 1.00 91.81 77 ARG A N 1
ATOM 618 C CA . ARG A 1 77 ? 35.412 0.988 -52.147 1.00 91.81 77 ARG A CA 1
ATOM 619 C C . ARG A 1 77 ? 34.931 2.168 -51.299 1.00 91.81 77 ARG A C 1
ATOM 621 O O . ARG A 1 77 ? 34.469 1.955 -50.182 1.00 91.81 77 ARG A O 1
ATOM 628 N N . ARG A 1 78 ? 35.065 3.403 -51.794 1.00 92.06 78 ARG A N 1
ATOM 629 C CA . ARG A 1 78 ? 34.547 4.600 -51.108 1.00 92.06 78 ARG A CA 1
ATOM 630 C C . ARG A 1 78 ? 33.024 4.617 -51.114 1.00 92.06 78 ARG A C 1
ATOM 632 O O . ARG A 1 78 ? 32.431 4.812 -50.064 1.00 92.06 78 ARG A O 1
ATOM 639 N N . GLU A 1 79 ? 32.410 4.339 -52.258 1.00 92.25 79 GLU A N 1
ATOM 640 C CA . GLU A 1 79 ? 30.953 4.261 -52.393 1.00 92.25 79 GLU A CA 1
ATOM 641 C C . GLU A 1 79 ? 30.357 3.159 -51.508 1.00 92.25 79 GLU A C 1
ATOM 643 O O . GLU A 1 79 ? 29.369 3.401 -50.819 1.00 92.25 79 GLU A O 1
ATOM 648 N N . GLU A 1 80 ? 30.984 1.979 -51.459 1.00 92.81 80 GLU A N 1
ATOM 649 C CA . GLU A 1 80 ? 30.598 0.886 -50.558 1.00 92.81 80 GLU A CA 1
ATOM 650 C C . GLU A 1 80 ? 30.730 1.291 -49.082 1.00 92.81 80 GLU A C 1
ATOM 652 O O . GLU A 1 80 ? 29.832 1.017 -48.286 1.00 92.81 80 GLU A O 1
ATOM 657 N N . ALA A 1 81 ? 31.819 1.968 -48.701 1.00 92.94 81 ALA A N 1
ATOM 658 C CA . ALA A 1 81 ? 32.010 2.447 -47.333 1.00 92.94 81 ALA A CA 1
ATOM 659 C C . ALA A 1 81 ? 30.968 3.507 -46.942 1.00 92.94 81 ALA A C 1
ATOM 661 O O . ALA A 1 81 ? 30.414 3.441 -45.843 1.00 92.94 81 ALA A O 1
ATOM 662 N N . ASP A 1 82 ? 30.661 4.437 -47.847 1.00 93.81 82 ASP A N 1
ATOM 663 C CA . ASP A 1 82 ? 29.641 5.464 -47.646 1.00 93.81 82 ASP A CA 1
ATOM 664 C C . ASP A 1 82 ? 28.237 4.850 -47.559 1.00 93.81 82 ASP A C 1
ATOM 666 O O . ASP A 1 82 ? 27.421 5.278 -46.744 1.00 93.81 82 ASP A O 1
ATOM 670 N N . GLU A 1 83 ? 27.944 3.824 -48.361 1.00 93.19 83 GLU A N 1
ATOM 671 C CA . GLU A 1 83 ? 26.675 3.095 -48.314 1.00 93.19 83 GLU A CA 1
ATOM 672 C C . GLU A 1 83 ? 26.526 2.318 -47.001 1.00 93.19 83 GLU A C 1
ATOM 674 O O . GLU A 1 83 ? 25.496 2.424 -46.335 1.00 93.19 83 GLU A O 1
ATOM 679 N N . VAL A 1 84 ? 27.572 1.611 -46.564 1.00 94.69 84 VAL A N 1
ATOM 680 C CA . VAL A 1 84 ? 27.590 0.921 -45.264 1.00 94.69 84 VAL A CA 1
ATOM 681 C C . VAL A 1 84 ? 27.423 1.918 -44.117 1.00 94.69 84 VAL A C 1
ATOM 683 O O . VAL A 1 84 ? 26.690 1.644 -43.165 1.00 94.69 84 VAL A O 1
ATOM 686 N N . GLN A 1 85 ? 28.060 3.086 -44.200 1.00 93.31 85 GLN A N 1
ATOM 687 C CA . GLN A 1 85 ? 27.915 4.137 -43.198 1.00 93.31 85 GLN A CA 1
ATOM 688 C C . GLN A 1 85 ? 26.481 4.683 -43.164 1.00 93.31 85 GLN A C 1
ATOM 690 O O . GLN A 1 85 ? 25.887 4.768 -42.088 1.00 93.31 85 GLN A O 1
ATOM 695 N N . ARG A 1 86 ? 25.879 4.966 -44.328 1.00 93.94 86 ARG A N 1
ATOM 696 C CA . ARG A 1 86 ? 24.472 5.387 -44.429 1.00 93.94 86 ARG A CA 1
ATOM 697 C C . ARG A 1 86 ? 23.513 4.345 -43.861 1.00 93.94 86 ARG A C 1
ATOM 699 O O . ARG A 1 86 ? 22.559 4.715 -43.177 1.00 93.94 86 ARG A O 1
ATOM 706 N N . GLN A 1 87 ? 23.761 3.062 -44.121 1.00 92.44 87 GLN A N 1
ATOM 707 C CA . GLN A 1 87 ? 22.950 1.965 -43.593 1.00 92.44 87 GLN A CA 1
ATOM 708 C C . GLN A 1 87 ? 23.047 1.875 -42.069 1.00 92.44 87 GLN A C 1
ATOM 710 O O . GLN A 1 87 ? 22.014 1.802 -41.407 1.00 92.44 87 GLN A O 1
ATOM 715 N N . ARG A 1 88 ? 24.254 1.977 -41.498 1.00 93.81 88 ARG A N 1
ATOM 716 C CA . ARG A 1 88 ? 24.451 2.001 -40.038 1.00 93.81 88 ARG A CA 1
ATOM 717 C C . ARG A 1 88 ? 23.748 3.183 -39.381 1.00 93.81 88 ARG A C 1
ATOM 719 O O . ARG A 1 88 ? 23.057 3.005 -38.386 1.00 93.81 88 ARG A O 1
ATOM 726 N N . GLU A 1 89 ? 23.860 4.375 -39.961 1.00 94.06 89 GLU A N 1
ATOM 727 C CA . GLU A 1 89 ? 23.173 5.567 -39.454 1.00 94.06 89 GLU A CA 1
ATOM 728 C C . GLU A 1 89 ? 21.646 5.461 -39.571 1.00 94.06 89 GLU A C 1
ATOM 730 O O . GLU A 1 89 ? 20.916 5.962 -38.715 1.00 94.06 89 GLU A O 1
ATOM 735 N N . ALA A 1 90 ? 21.131 4.828 -40.628 1.00 94.06 90 ALA A N 1
ATOM 736 C CA . ALA A 1 90 ? 19.705 4.553 -40.764 1.00 94.06 90 ALA A CA 1
ATOM 737 C C . ALA A 1 90 ? 19.219 3.555 -39.702 1.00 94.06 90 ALA A C 1
ATOM 739 O O . ALA A 1 90 ? 18.220 3.832 -39.039 1.00 94.06 90 ALA A O 1
ATOM 740 N N . GLU A 1 91 ? 19.958 2.465 -39.487 1.00 94.00 91 GLU A N 1
ATOM 741 C CA . GLU A 1 91 ? 19.660 1.456 -38.467 1.00 94.00 91 GLU A CA 1
ATOM 742 C C . GLU A 1 91 ? 19.715 2.050 -37.048 1.00 94.00 91 GLU A C 1
ATOM 744 O O . GLU A 1 91 ? 18.823 1.810 -36.237 1.00 94.00 91 GLU A O 1
ATOM 749 N N . ASP A 1 92 ? 20.709 2.891 -36.746 1.00 92.94 92 ASP A N 1
ATOM 750 C CA . ASP A 1 92 ? 20.812 3.589 -35.459 1.00 92.94 92 ASP A CA 1
ATOM 751 C C . ASP A 1 92 ? 19.666 4.579 -35.237 1.00 92.94 92 ASP A C 1
ATOM 753 O O . ASP A 1 92 ? 19.111 4.648 -34.136 1.00 92.94 92 ASP A O 1
ATOM 757 N N . ARG A 1 93 ? 19.260 5.318 -36.277 1.00 93.75 93 ARG A N 1
ATOM 758 C CA . ARG A 1 93 ? 18.084 6.197 -36.204 1.00 93.75 93 ARG A CA 1
ATOM 759 C C . ARG A 1 93 ? 16.809 5.401 -35.964 1.00 93.75 93 ARG A C 1
ATOM 761 O O . ARG A 1 93 ? 15.995 5.821 -35.146 1.00 93.75 93 ARG A O 1
ATOM 768 N N . GLU A 1 94 ? 16.633 4.268 -36.634 1.00 93.94 94 GLU A N 1
ATOM 769 C CA . GLU A 1 94 ? 15.470 3.403 -36.432 1.00 93.94 94 GLU A CA 1
ATOM 770 C C . GLU A 1 94 ? 15.451 2.806 -35.019 1.00 93.94 94 GLU A C 1
ATOM 772 O O . GLU A 1 94 ? 14.426 2.886 -34.342 1.00 93.94 94 GLU A O 1
ATOM 777 N N . ARG A 1 95 ? 16.596 2.321 -34.516 1.00 92.56 95 ARG A N 1
ATOM 778 C CA . ARG A 1 95 ? 16.743 1.870 -33.122 1.00 92.56 95 ARG A CA 1
ATOM 779 C C . ARG A 1 95 ? 16.369 2.962 -32.128 1.00 92.56 95 ARG A C 1
ATOM 781 O O . ARG A 1 95 ? 15.650 2.691 -31.168 1.00 92.56 95 ARG A O 1
ATOM 788 N N . LEU A 1 96 ? 16.843 4.188 -32.346 1.00 92.81 96 LEU A N 1
ATOM 789 C CA . LEU A 1 96 ? 16.537 5.310 -31.464 1.00 92.81 96 LEU A CA 1
ATOM 790 C C . LEU A 1 96 ? 15.047 5.672 -31.516 1.00 92.81 96 LEU A C 1
ATOM 792 O O . LEU A 1 96 ? 14.449 5.915 -30.472 1.00 92.81 96 LEU A O 1
ATOM 796 N N . LEU A 1 97 ? 14.437 5.667 -32.705 1.00 92.31 97 LEU A N 1
ATOM 797 C CA . LEU A 1 97 ? 13.004 5.913 -32.879 1.00 92.31 97 LEU A CA 1
ATOM 798 C C . LEU A 1 97 ? 12.142 4.826 -32.228 1.00 92.31 97 LEU A C 1
ATOM 800 O O . LEU A 1 97 ? 11.111 5.144 -31.638 1.00 92.31 97 LEU A O 1
ATOM 804 N N . GLU A 1 98 ? 12.536 3.555 -32.301 1.00 91.31 98 GLU A N 1
ATOM 805 C CA . GLU A 1 98 ? 11.792 2.496 -31.618 1.00 91.31 98 GLU A CA 1
ATOM 806 C C . GLU A 1 98 ? 11.963 2.594 -30.098 1.00 91.31 98 GLU A C 1
ATOM 808 O O . GLU A 1 98 ? 10.981 2.482 -29.368 1.00 91.31 98 GLU A O 1
ATOM 813 N N . GLN A 1 99 ? 13.162 2.927 -29.603 1.00 86.06 99 GLN A N 1
ATOM 814 C CA . GLN A 1 99 ? 13.374 3.190 -28.176 1.00 86.06 99 GLN A CA 1
ATOM 815 C C . GLN A 1 99 ? 12.524 4.360 -27.670 1.00 86.06 99 GLN A C 1
ATOM 817 O O . GLN A 1 99 ? 11.897 4.243 -26.617 1.00 86.06 99 GLN A O 1
ATOM 822 N N . THR A 1 100 ? 12.451 5.477 -28.400 1.00 84.56 100 THR A N 1
ATOM 823 C CA . THR A 1 100 ? 11.606 6.608 -27.988 1.00 84.56 100 THR A CA 1
ATOM 824 C C . THR A 1 100 ? 10.128 6.242 -28.027 1.00 84.56 100 THR A C 1
ATOM 826 O O . THR A 1 100 ? 9.414 6.556 -27.077 1.00 84.56 100 THR A O 1
ATOM 829 N N . ARG A 1 101 ? 9.673 5.498 -29.044 1.00 86.00 101 ARG A N 1
ATOM 830 C CA . ARG A 1 101 ? 8.300 4.972 -29.112 1.00 86.00 101 ARG A CA 1
ATOM 831 C C . ARG A 1 101 ? 7.986 4.028 -27.961 1.00 86.00 101 ARG A C 1
ATOM 833 O O . ARG A 1 101 ? 6.895 4.099 -27.405 1.00 86.00 101 ARG A O 1
ATOM 840 N N . GLU A 1 102 ? 8.903 3.144 -27.582 1.00 84.56 102 GLU A N 1
ATOM 841 C CA . GLU A 1 102 ? 8.723 2.276 -26.420 1.00 84.56 102 GLU A CA 1
ATOM 842 C C . GLU A 1 102 ? 8.649 3.069 -25.113 1.00 84.56 102 GLU A C 1
ATOM 844 O O . GLU A 1 102 ? 7.802 2.774 -24.267 1.00 84.56 102 GLU A O 1
ATOM 849 N N . VAL A 1 103 ? 9.513 4.073 -24.940 1.00 84.62 103 VAL A N 1
ATOM 850 C CA . VAL A 1 103 ? 9.495 4.958 -23.766 1.00 84.62 103 VAL A CA 1
ATOM 851 C C . VAL A 1 103 ? 8.189 5.755 -23.715 1.00 84.62 103 VAL A C 1
ATOM 853 O O . VAL A 1 103 ? 7.581 5.855 -22.651 1.00 84.62 103 VAL A O 1
ATOM 856 N N . GLU A 1 104 ? 7.706 6.261 -24.850 1.00 80.75 104 GLU A N 1
ATOM 857 C CA . GLU A 1 104 ? 6.426 6.967 -24.943 1.00 80.75 104 GLU A CA 1
ATOM 858 C C . GLU A 1 104 ? 5.228 6.049 -24.688 1.00 80.75 104 GLU A C 1
ATOM 860 O O . GLU A 1 104 ? 4.338 6.430 -23.932 1.00 80.75 104 GLU A O 1
ATOM 865 N N . LYS A 1 105 ? 5.220 4.817 -25.220 1.00 83.06 105 LYS A N 1
ATOM 866 C CA . LYS A 1 105 ? 4.182 3.807 -24.925 1.00 83.06 105 LYS A CA 1
ATOM 867 C C . LYS A 1 105 ? 4.130 3.454 -23.434 1.00 83.06 105 LYS A C 1
ATOM 869 O O . LYS A 1 105 ? 3.055 3.176 -22.910 1.00 83.06 105 LYS A O 1
ATOM 874 N N . LYS A 1 106 ? 5.280 3.445 -22.749 1.00 82.25 106 LYS A N 1
ATOM 875 C CA . LYS A 1 106 ? 5.383 3.190 -21.299 1.00 82.25 106 LYS A CA 1
ATOM 876 C C . LYS A 1 106 ? 5.026 4.420 -20.455 1.00 82.25 106 LYS A C 1
ATOM 878 O O . LYS A 1 106 ? 4.799 4.283 -19.252 1.00 82.25 106 LYS A O 1
ATOM 883 N N . ARG A 1 107 ? 4.977 5.618 -21.046 1.00 82.56 107 ARG A N 1
ATOM 884 C CA . ARG A 1 107 ? 4.635 6.852 -20.338 1.00 82.56 107 ARG A CA 1
ATOM 885 C C . ARG A 1 107 ? 3.133 6.889 -20.075 1.00 82.56 107 ARG A C 1
ATOM 887 O O . ARG A 1 107 ? 2.322 6.748 -20.982 1.00 82.56 107 ARG A O 1
ATOM 894 N N . ILE A 1 108 ? 2.761 7.118 -18.819 1.00 79.56 108 ILE A N 1
ATOM 895 C CA . ILE A 1 108 ? 1.356 7.270 -18.431 1.00 79.56 108 ILE A CA 1
ATOM 896 C C . ILE A 1 108 ? 0.787 8.506 -19.155 1.00 79.56 108 ILE A C 1
ATOM 898 O O . ILE A 1 108 ? 1.355 9.594 -18.994 1.00 79.56 108 ILE A O 1
ATOM 902 N N . PRO A 1 109 ? -0.303 8.373 -19.941 1.00 82.62 109 PRO A N 1
ATOM 903 C CA . PRO A 1 109 ? -0.920 9.505 -20.620 1.00 82.62 109 PRO A CA 1
ATOM 904 C C . PRO A 1 109 ? -1.348 10.584 -19.625 1.00 82.62 109 PRO A C 1
ATOM 906 O O . PRO A 1 109 ? -1.922 10.291 -18.575 1.00 82.62 109 PRO A O 1
ATOM 909 N N . ALA A 1 110 ? -1.087 11.846 -19.964 1.00 78.81 110 ALA A N 1
ATOM 910 C CA . ALA A 1 110 ? -1.634 12.966 -19.214 1.00 78.81 110 ALA A CA 1
ATOM 911 C C . ALA A 1 110 ? -3.111 13.130 -19.591 1.00 78.81 110 ALA A C 1
ATOM 913 O O . ALA A 1 110 ? -3.435 13.524 -20.710 1.00 78.81 110 ALA A O 1
ATOM 914 N N . TYR A 1 111 ? -4.006 12.802 -18.664 1.00 82.38 111 TYR A N 1
ATOM 915 C CA . TYR A 1 111 ? -5.443 12.983 -18.855 1.00 82.38 111 TYR A CA 1
ATOM 916 C C . TYR A 1 111 ? -5.848 14.442 -18.605 1.00 82.38 111 TYR A C 1
ATOM 918 O O . TYR A 1 111 ? -5.269 15.127 -17.759 1.00 82.38 111 TYR A O 1
ATOM 926 N N . SER A 1 112 ? -6.858 14.922 -19.333 1.00 84.62 112 SER A N 1
ATOM 927 C CA . SER A 1 112 ? -7.471 16.232 -19.094 1.00 84.62 112 SER A CA 1
ATOM 928 C C . SER A 1 112 ? -8.208 16.258 -17.752 1.00 84.62 112 SER A C 1
ATOM 930 O O . SER A 1 112 ? -8.825 15.264 -17.374 1.00 84.62 112 SER A O 1
ATOM 932 N N . PHE A 1 113 ? -8.207 17.403 -17.069 1.00 84.81 113 PHE A N 1
ATOM 933 C CA . PHE A 1 113 ? -8.970 17.622 -15.837 1.00 84.81 113 PHE A CA 1
ATOM 934 C C . PHE A 1 113 ? -9.966 18.776 -16.005 1.00 84.81 113 PHE A C 1
ATOM 936 O O . PHE A 1 113 ? -9.765 19.669 -16.830 1.00 84.81 113 PHE A O 1
ATOM 943 N N . VAL A 1 114 ? -11.044 18.758 -15.219 1.00 83.69 114 VAL A N 1
ATOM 944 C CA . VAL A 1 114 ? -12.038 19.836 -15.188 1.00 83.69 114 VAL A CA 1
ATOM 945 C C . VAL A 1 114 ? -11.497 20.977 -14.327 1.00 83.69 114 VAL A C 1
ATOM 947 O O . VAL A 1 114 ? -11.234 20.811 -13.136 1.00 83.69 114 VAL A O 1
ATOM 950 N N . SER A 1 115 ? -11.301 22.146 -14.936 1.00 77.31 115 SER A N 1
ATOM 951 C CA . SER A 1 115 ? -10.833 23.332 -14.214 1.00 77.31 115 SER A CA 1
ATOM 952 C C . SER A 1 115 ? -11.909 23.816 -13.237 1.00 77.31 115 SER A C 1
ATOM 954 O O . SER A 1 115 ? -13.047 24.048 -13.638 1.00 77.31 115 SER A O 1
ATOM 956 N N . GLY A 1 116 ? -11.550 23.970 -11.961 1.00 82.44 116 GLY A N 1
ATOM 957 C CA . GLY A 1 116 ? -12.457 24.414 -10.894 1.00 82.44 116 GLY A CA 1
ATOM 958 C C . GLY A 1 116 ? -12.963 23.305 -9.965 1.00 82.44 116 GLY A C 1
ATOM 959 O O . GLY A 1 116 ? -13.506 23.618 -8.907 1.00 82.44 116 GLY A O 1
ATOM 960 N N . GLU A 1 117 ? -12.734 22.029 -10.287 1.00 82.25 117 GLU A N 1
ATOM 961 C CA . GLU A 1 117 ? -12.991 20.931 -9.351 1.00 82.25 117 GLU A CA 1
ATOM 962 C C . GLU A 1 117 ? -11.808 20.754 -8.389 1.00 82.25 117 GLU A C 1
ATOM 964 O O . GLU A 1 117 ? -10.687 20.422 -8.777 1.00 82.25 117 GLU A O 1
ATOM 969 N N . GLY A 1 118 ? -12.053 21.010 -7.102 1.00 74.44 118 GLY A N 1
ATOM 970 C CA . GLY A 1 118 ? -11.080 20.766 -6.040 1.00 74.44 118 GLY A CA 1
ATOM 971 C C . GLY A 1 118 ? -10.993 19.286 -5.666 1.00 74.44 118 GLY A C 1
ATOM 972 O O . GLY A 1 118 ? -11.930 18.515 -5.861 1.00 74.44 118 GLY A O 1
ATOM 973 N N . ALA A 1 119 ? -9.876 18.884 -5.057 1.00 77.69 119 ALA A N 1
ATOM 974 C CA . ALA A 1 119 ? -9.729 17.526 -4.549 1.00 77.69 119 ALA A CA 1
ATOM 975 C C . ALA A 1 119 ? -10.808 17.214 -3.496 1.00 77.69 119 ALA A C 1
ATOM 977 O O . ALA A 1 119 ? -10.901 17.884 -2.464 1.00 77.69 119 ALA A O 1
ATOM 978 N N . HIS A 1 120 ? -11.598 16.164 -3.726 1.00 77.56 120 HIS A N 1
ATOM 979 C CA . HIS A 1 120 ? -12.532 15.669 -2.719 1.00 77.56 120 HIS A CA 1
ATOM 980 C C . HIS A 1 120 ? -11.783 15.192 -1.467 1.00 77.56 120 HIS A C 1
ATOM 982 O O . HIS A 1 120 ? -10.650 14.700 -1.536 1.00 77.56 120 HIS A O 1
ATOM 988 N N . ARG A 1 121 ? -12.435 15.298 -0.301 1.00 72.50 121 ARG A N 1
ATOM 989 C CA . ARG A 1 121 ? -11.901 14.747 0.948 1.00 72.50 121 ARG A CA 1
ATOM 990 C C . ARG A 1 121 ? -11.664 13.249 0.759 1.00 72.50 121 ARG A C 1
ATOM 992 O O . ARG A 1 121 ? -12.616 12.489 0.600 1.00 72.50 121 ARG A O 1
ATOM 999 N N . LYS A 1 122 ? -10.398 12.824 0.799 1.00 68.75 122 LYS A N 1
ATOM 1000 C CA . LYS A 1 122 ? -10.057 11.403 0.697 1.00 68.75 122 LYS A CA 1
ATOM 1001 C C . LYS A 1 122 ? -10.672 10.657 1.890 1.00 68.75 122 LYS A C 1
ATOM 1003 O O . LYS A 1 122 ? -10.489 11.114 3.025 1.00 68.75 122 LYS A O 1
ATOM 1008 N N . PRO A 1 123 ? -11.402 9.551 1.667 1.00 66.12 123 PRO A N 1
ATOM 1009 C CA . PRO A 1 123 ? -11.897 8.734 2.765 1.00 66.12 123 PRO A CA 1
ATOM 1010 C C . PRO A 1 123 ? -10.714 8.230 3.598 1.00 66.12 123 PRO A C 1
ATOM 1012 O O . PRO A 1 123 ? -9.614 8.026 3.077 1.00 66.12 123 PRO A O 1
ATOM 1015 N N . LEU A 1 124 ? -10.930 8.064 4.906 1.00 67.88 124 LEU A N 1
ATOM 1016 C CA . LEU A 1 124 ? -9.929 7.474 5.789 1.00 67.88 124 LEU A CA 1
ATOM 1017 C C . LEU A 1 124 ? -9.621 6.064 5.275 1.00 67.88 124 LEU A C 1
ATOM 1019 O O . LEU A 1 124 ? -10.496 5.199 5.282 1.00 67.88 124 LEU A O 1
ATOM 1023 N N . ARG A 1 125 ? -8.397 5.856 4.788 1.00 77.88 125 ARG A N 1
ATOM 1024 C CA . ARG A 1 125 ? -7.960 4.563 4.268 1.00 77.88 125 ARG A CA 1
ATOM 1025 C C . ARG A 1 125 ? -7.577 3.678 5.449 1.00 77.88 125 ARG A C 1
ATOM 1027 O O . ARG A 1 125 ? -6.685 4.040 6.213 1.00 77.88 125 ARG A O 1
ATOM 1034 N N . ILE A 1 126 ? -8.265 2.552 5.604 1.00 87.19 126 ILE A N 1
ATOM 1035 C CA . ILE A 1 126 ? -7.883 1.533 6.583 1.00 87.19 126 ILE A CA 1
ATOM 1036 C C . ILE A 1 126 ? -6.637 0.785 6.104 1.00 87.19 126 ILE A C 1
ATOM 1038 O O . ILE A 1 126 ? -6.279 0.815 4.925 1.00 87.19 126 ILE A O 1
ATOM 1042 N N . HIS A 1 127 ? -5.963 0.112 7.028 1.00 90.38 127 HIS A N 1
ATOM 1043 C CA . HIS A 1 127 ? -4.769 -0.654 6.707 1.00 90.38 127 HIS A CA 1
ATOM 1044 C C . HIS A 1 127 ? -5.078 -1.809 5.723 1.00 90.38 127 HIS A C 1
ATOM 1046 O O . HIS A 1 127 ? -6.025 -2.555 5.978 1.00 90.38 127 HIS A O 1
ATOM 1052 N N . PRO A 1 128 ? -4.278 -2.046 4.656 1.00 88.38 128 PRO A N 1
ATOM 1053 C CA . PRO A 1 128 ? -4.584 -3.056 3.626 1.00 88.38 128 PRO A CA 1
ATOM 1054 C C . PRO A 1 128 ? -4.789 -4.478 4.170 1.00 88.38 128 PRO A C 1
ATOM 1056 O O . PRO A 1 128 ? -5.595 -5.253 3.662 1.00 88.38 128 PRO A O 1
ATOM 1059 N N . TYR A 1 129 ? -4.072 -4.828 5.243 1.00 90.38 129 TYR A N 1
ATOM 1060 C CA . TYR A 1 129 ? -4.268 -6.103 5.944 1.00 90.38 129 TYR A CA 1
ATOM 1061 C C . TYR A 1 129 ? -5.648 -6.211 6.595 1.00 90.38 129 TYR A C 1
ATOM 1063 O O . TYR A 1 129 ? -6.304 -7.243 6.472 1.00 90.38 129 TYR A O 1
ATOM 1071 N N . ALA A 1 130 ? -6.112 -5.137 7.234 1.00 92.25 130 ALA A N 1
ATOM 1072 C CA . ALA A 1 130 ? -7.451 -5.085 7.798 1.00 92.25 130 ALA A CA 1
ATOM 1073 C C . ALA A 1 130 ? -8.513 -5.094 6.698 1.00 92.25 130 ALA A C 1
ATOM 1075 O O . ALA A 1 130 ? -9.489 -5.816 6.829 1.00 92.25 130 ALA A O 1
ATOM 1076 N N . GLU A 1 131 ? -8.297 -4.382 5.592 1.00 91.44 131 GLU A N 1
ATOM 1077 C CA . GLU A 1 131 ? -9.194 -4.398 4.429 1.00 91.44 131 GLU A CA 1
ATOM 1078 C C . GLU A 1 131 ? -9.405 -5.819 3.894 1.00 91.44 131 GLU A C 1
ATOM 1080 O O . GLU A 1 131 ? -10.543 -6.275 3.781 1.00 91.44 131 GLU A O 1
ATOM 1085 N N . LYS A 1 132 ? -8.314 -6.568 3.682 1.00 92.12 132 LYS A N 1
ATOM 1086 C CA . LYS A 1 132 ? -8.368 -7.973 3.255 1.00 92.12 132 LYS A CA 1
ATOM 1087 C C . LYS A 1 132 ? -9.163 -8.848 4.229 1.00 92.12 132 LYS A C 1
ATOM 1089 O O . LYS A 1 132 ? -9.937 -9.699 3.796 1.00 92.12 132 LYS A O 1
ATOM 1094 N N . LEU A 1 133 ? -8.959 -8.676 5.534 1.00 92.88 133 LEU A N 1
ATOM 1095 C CA . LEU A 1 133 ? -9.664 -9.467 6.544 1.00 92.88 133 LEU A CA 1
ATOM 1096 C C . LEU A 1 133 ? -11.140 -9.073 6.682 1.00 92.88 133 LEU A C 1
ATOM 1098 O O . LEU A 1 133 ? -11.977 -9.963 6.814 1.00 92.88 133 LEU A O 1
ATOM 1102 N N . MET A 1 134 ? -11.468 -7.782 6.594 1.00 93.06 134 MET A N 1
ATOM 1103 C CA . MET A 1 134 ? -12.850 -7.291 6.629 1.00 93.06 134 MET A CA 1
ATOM 1104 C C . MET A 1 134 ? -13.643 -7.787 5.420 1.00 93.06 134 MET A C 1
ATOM 1106 O O . MET A 1 134 ? -14.757 -8.281 5.595 1.00 93.06 134 MET A O 1
ATOM 1110 N N . ALA A 1 135 ? -13.045 -7.747 4.224 1.00 92.38 135 ALA A N 1
ATOM 1111 C CA . ALA A 1 135 ? -13.626 -8.325 3.012 1.00 92.38 135 ALA A CA 1
ATOM 1112 C C . ALA A 1 135 ? -13.834 -9.845 3.148 1.00 92.38 135 ALA A C 1
ATOM 1114 O O . ALA A 1 135 ? -14.856 -10.383 2.734 1.00 92.38 135 ALA A O 1
ATOM 1115 N N . ALA A 1 136 ? -12.901 -10.540 3.807 1.00 92.25 136 ALA A N 1
ATOM 1116 C CA . ALA A 1 136 ? -13.018 -11.965 4.113 1.00 92.25 136 ALA A CA 1
ATOM 1117 C C . ALA A 1 136 ? -13.937 -12.282 5.312 1.00 92.25 136 ALA A C 1
ATOM 1119 O O . ALA A 1 136 ? -14.020 -13.447 5.703 1.00 92.25 136 ALA A O 1
ATOM 1120 N N . ARG A 1 137 ? -14.596 -11.279 5.918 1.00 92.50 137 ARG A N 1
ATOM 1121 C CA . ARG A 1 137 ? -15.452 -11.412 7.114 1.00 92.50 137 ARG A CA 1
ATOM 1122 C C . ARG A 1 137 ? -14.756 -12.059 8.321 1.00 92.50 137 ARG A C 1
ATOM 1124 O O . ARG A 1 137 ? -15.399 -12.699 9.151 1.00 92.50 137 ARG A O 1
ATOM 1131 N N . LYS A 1 138 ? -13.438 -11.883 8.426 1.00 93.88 138 LYS A N 1
ATOM 1132 C CA . LYS A 1 138 ? -12.608 -12.414 9.515 1.00 93.88 138 LYS A CA 1
ATOM 1133 C C . LYS A 1 138 ? -12.448 -11.405 10.643 1.00 93.88 138 LYS A C 1
ATOM 1135 O O . LYS A 1 138 ? -12.638 -10.205 10.456 1.00 93.88 138 LYS A O 1
ATOM 1140 N N . TYR A 1 139 ? -12.044 -11.903 11.809 1.00 94.50 139 TYR A N 1
ATOM 1141 C CA . TYR A 1 139 ? -11.707 -11.062 12.951 1.00 94.50 139 TYR A CA 1
ATOM 1142 C C . TYR A 1 139 ? -10.572 -10.085 12.608 1.00 94.50 139 TYR A C 1
ATOM 1144 O O . TYR A 1 139 ? -9.523 -10.488 12.098 1.00 94.50 139 TYR A O 1
ATOM 1152 N N . VAL A 1 140 ? -10.766 -8.809 12.945 1.00 94.62 140 VAL A N 1
ATOM 1153 C CA . VAL A 1 140 ? -9.756 -7.753 12.806 1.00 94.62 140 VAL A CA 1
ATOM 1154 C C . VAL A 1 140 ? -9.598 -7.025 14.140 1.00 94.62 140 VAL A C 1
ATOM 1156 O O . VAL A 1 140 ? -10.595 -6.499 14.649 1.00 94.62 140 VAL A O 1
ATOM 1159 N N . PRO A 1 141 ? -8.373 -6.945 14.695 1.00 95.25 141 PRO A N 1
ATOM 1160 C CA . PRO A 1 141 ? -8.102 -6.139 15.880 1.00 95.25 141 PRO A CA 1
ATOM 1161 C C . PRO A 1 141 ? -8.505 -4.674 15.685 1.00 95.25 141 PRO A C 1
ATOM 1163 O O . PRO A 1 141 ? -8.231 -4.081 14.637 1.00 95.25 141 PRO A O 1
ATOM 1166 N N . LEU A 1 142 ? -9.103 -4.067 16.710 1.00 95.88 142 LEU A N 1
ATOM 1167 C CA . LEU A 1 142 ? -9.559 -2.678 16.688 1.00 95.88 142 LEU A CA 1
ATOM 1168 C C . LEU A 1 142 ? -8.426 -1.679 16.424 1.00 95.88 142 LEU A C 1
ATOM 1170 O O . LEU A 1 142 ? -8.664 -0.619 15.847 1.00 95.88 142 LEU A O 1
ATOM 1174 N N . TRP A 1 143 ? -7.188 -2.031 16.778 1.00 95.81 143 TRP A N 1
ATOM 1175 C CA . TRP A 1 143 ? -6.020 -1.190 16.531 1.00 95.81 143 TRP A CA 1
ATOM 1176 C C . TRP A 1 143 ? -5.884 -0.759 15.061 1.00 95.81 143 TRP A C 1
ATOM 1178 O O . TRP A 1 143 ? -5.532 0.385 14.795 1.00 95.81 143 TRP A O 1
ATOM 1188 N N . TYR A 1 144 ? -6.252 -1.613 14.097 1.00 95.00 144 TYR A N 1
ATOM 1189 C CA . TYR A 1 144 ? -6.160 -1.280 12.668 1.00 95.00 144 TYR A CA 1
ATOM 1190 C C . TYR A 1 144 ? -7.100 -0.156 12.207 1.00 95.00 144 TYR A C 1
ATOM 1192 O O . TYR A 1 144 ? -6.957 0.346 11.090 1.00 95.00 144 TYR A O 1
ATOM 1200 N N . PHE A 1 145 ? -8.056 0.231 13.050 1.00 93.81 145 PHE A N 1
ATOM 1201 C CA . PHE A 1 145 ? -8.999 1.318 12.800 1.00 93.81 145 PHE A CA 1
ATOM 1202 C C . PHE A 1 145 ? -8.609 2.611 13.527 1.00 93.81 145 PHE A C 1
ATOM 1204 O O . PHE A 1 145 ? -9.321 3.611 13.426 1.00 93.81 145 PHE A O 1
ATOM 1211 N N . LEU A 1 146 ? -7.487 2.609 14.253 1.00 93.69 146 LEU A N 1
ATOM 1212 C CA . LEU A 1 146 ? -6.942 3.800 14.891 1.00 93.69 146 LEU A CA 1
ATOM 1213 C C . LEU A 1 146 ? -6.222 4.713 13.885 1.00 93.69 146 LEU A C 1
ATOM 1215 O O . LEU A 1 146 ? -5.741 4.244 12.848 1.00 93.69 146 LEU A O 1
ATOM 1219 N N . PRO A 1 147 ? -6.084 6.014 14.207 1.00 89.88 147 PRO A N 1
ATOM 1220 C CA . PRO A 1 147 ? -5.288 6.947 13.412 1.00 89.88 147 PRO A CA 1
ATOM 1221 C C . PRO A 1 147 ? -3.846 6.479 13.184 1.00 89.88 147 PRO A C 1
ATOM 1223 O O . PRO A 1 147 ? -3.328 6.655 12.085 1.00 89.88 147 PRO A O 1
ATOM 1226 N N . ASP A 1 148 ? -3.231 5.835 14.179 1.00 90.25 148 ASP A N 1
ATOM 1227 C CA . ASP A 1 148 ? -1.855 5.327 14.102 1.00 90.25 148 ASP A CA 1
ATOM 1228 C C . ASP A 1 148 ? -1.712 4.270 12.999 1.00 90.25 148 ASP A C 1
ATOM 1230 O O . ASP A 1 148 ? -0.819 4.346 12.156 1.00 90.25 148 ASP A O 1
ATOM 1234 N N . ALA A 1 149 ? -2.657 3.330 12.928 1.00 90.19 149 ALA A N 1
ATOM 1235 C CA . ALA A 1 149 ? -2.685 2.324 11.872 1.00 90.19 149 ALA A CA 1
ATOM 1236 C C . ALA A 1 149 ? -2.989 2.932 10.494 1.00 90.19 149 ALA A C 1
ATOM 1238 O O . ALA A 1 149 ? -2.492 2.442 9.480 1.00 90.19 149 ALA A O 1
ATOM 1239 N N . ALA A 1 150 ? -3.785 4.005 10.437 1.00 86.94 150 ALA A N 1
ATOM 1240 C CA . ALA A 1 150 ? -4.042 4.739 9.199 1.00 86.94 150 ALA A CA 1
ATOM 1241 C C . ALA A 1 150 ? -2.804 5.521 8.716 1.00 86.94 150 ALA A C 1
ATOM 1243 O O . ALA A 1 150 ? -2.581 5.634 7.507 1.00 86.94 150 ALA A O 1
ATOM 1244 N N . LEU A 1 151 ? -1.984 6.034 9.640 1.00 88.00 151 LEU A N 1
ATOM 1245 C CA . LEU A 1 151 ? -0.685 6.629 9.328 1.00 88.00 151 LEU A CA 1
ATOM 1246 C C . LEU A 1 151 ? 0.247 5.571 8.726 1.00 88.00 151 LEU A C 1
ATOM 1248 O O . LEU A 1 151 ? 0.754 5.774 7.625 1.00 88.00 151 LEU A O 1
ATOM 1252 N N . GLU A 1 152 ? 0.369 4.414 9.381 1.00 88.19 152 GLU A N 1
ATOM 1253 C CA . GLU A 1 152 ? 1.193 3.303 8.891 1.00 88.19 152 GLU A CA 1
ATOM 1254 C C . GLU A 1 152 ? 0.708 2.808 7.517 1.00 88.19 152 GLU A C 1
ATOM 1256 O O . GLU A 1 152 ? 1.495 2.590 6.596 1.00 88.19 152 GLU A O 1
ATOM 1261 N N . ALA A 1 153 ? -0.610 2.705 7.321 1.00 85.31 153 ALA A N 1
ATOM 1262 C CA . ALA A 1 153 ? -1.201 2.346 6.034 1.00 85.31 153 ALA A CA 1
ATOM 1263 C C . ALA A 1 153 ? -0.833 3.338 4.919 1.00 85.31 153 ALA A C 1
ATOM 1265 O O . ALA A 1 153 ? -0.600 2.940 3.775 1.00 85.31 153 ALA A O 1
ATOM 1266 N N . LYS A 1 154 ? -0.789 4.637 5.242 1.00 83.44 154 LYS A N 1
ATOM 1267 C CA . LYS A 1 154 ? -0.394 5.694 4.305 1.00 83.44 154 LYS A CA 1
ATOM 1268 C C . LYS A 1 154 ? 1.092 5.612 3.965 1.00 83.44 154 LYS A C 1
ATOM 1270 O O . LYS A 1 154 ? 1.439 5.854 2.813 1.00 83.44 154 LYS A O 1
ATOM 1275 N N . GLU A 1 155 ? 1.946 5.296 4.931 1.00 84.12 155 GLU A N 1
ATOM 1276 C CA . GLU A 1 155 ? 3.386 5.118 4.715 1.00 84.12 155 GLU A CA 1
ATOM 1277 C C . GLU A 1 155 ? 3.664 3.910 3.825 1.00 84.12 155 GLU A C 1
ATOM 1279 O O . GLU A 1 155 ? 4.276 4.073 2.771 1.00 84.12 155 GLU A O 1
ATOM 1284 N N . ARG A 1 156 ? 3.072 2.749 4.130 1.00 78.25 156 ARG A N 1
ATOM 1285 C CA . ARG A 1 156 ? 3.170 1.565 3.261 1.00 78.25 156 ARG A CA 1
ATOM 1286 C C . ARG A 1 156 ? 2.666 1.835 1.847 1.00 78.25 156 ARG A C 1
ATOM 1288 O O . ARG A 1 156 ? 3.251 1.364 0.881 1.00 78.25 156 ARG A O 1
ATOM 1295 N N . ALA A 1 157 ? 1.588 2.606 1.693 1.00 75.75 157 ALA A N 1
ATOM 1296 C CA . ALA A 1 157 ? 1.079 2.955 0.369 1.00 75.75 157 ALA A CA 1
ATOM 1297 C C . ALA A 1 157 ? 2.065 3.810 -0.448 1.00 75.75 157 ALA A C 1
ATOM 1299 O O . ALA A 1 157 ? 2.043 3.720 -1.672 1.00 75.75 157 ALA A O 1
ATOM 1300 N N . LYS A 1 158 ? 2.910 4.623 0.201 1.00 74.62 158 LYS A N 1
ATOM 1301 C CA . LYS A 1 158 ? 3.992 5.351 -0.479 1.00 74.62 158 LYS A CA 1
ATOM 1302 C C . LYS A 1 158 ? 5.128 4.411 -0.868 1.00 74.62 158 LYS A C 1
ATOM 1304 O O . LYS A 1 158 ? 5.551 4.436 -2.013 1.00 74.62 158 LYS A O 1
ATOM 1309 N N . GLU A 1 159 ? 5.547 3.531 0.041 1.00 68.25 159 GLU A N 1
ATOM 1310 C CA . GLU A 1 159 ? 6.592 2.534 -0.239 1.00 68.25 159 GLU A CA 1
ATOM 1311 C C . GLU A 1 159 ? 6.223 1.631 -1.423 1.00 68.25 159 GLU A C 1
ATOM 1313 O O . GLU A 1 159 ? 7.068 1.335 -2.265 1.00 68.25 159 GLU A O 1
ATOM 1318 N N . VAL A 1 160 ? 4.942 1.255 -1.537 1.00 63.81 160 VAL A N 1
ATOM 1319 C CA . VAL A 1 160 ? 4.433 0.479 -2.678 1.00 63.81 160 VAL A CA 1
ATOM 1320 C C . VAL A 1 160 ? 4.613 1.222 -4.007 1.00 63.81 160 VAL A C 1
ATOM 1322 O O . VAL A 1 160 ? 4.856 0.592 -5.034 1.00 63.81 160 VAL A O 1
ATOM 1325 N N . MET A 1 161 ? 4.476 2.551 -4.004 1.00 59.81 161 MET A N 1
ATOM 1326 C CA . MET A 1 161 ? 4.633 3.367 -5.210 1.00 59.81 161 MET A CA 1
ATOM 1327 C C . MET A 1 161 ? 6.096 3.594 -5.587 1.00 59.81 161 MET A C 1
ATOM 1329 O O . MET A 1 161 ? 6.389 3.706 -6.776 1.00 59.81 161 MET A O 1
ATOM 1333 N N . ASP A 1 162 ? 6.987 3.659 -4.598 1.00 59.50 162 ASP A N 1
ATOM 1334 C CA . ASP A 1 162 ? 8.354 4.117 -4.821 1.00 59.50 162 ASP A CA 1
ATOM 1335 C C . ASP A 1 162 ? 9.327 2.983 -5.194 1.00 59.50 162 ASP A C 1
ATOM 1337 O O . ASP A 1 162 ? 10.273 3.256 -5.932 1.00 59.50 162 ASP A O 1
ATOM 1341 N N . THR A 1 163 ? 9.110 1.712 -4.805 1.00 53.66 163 THR A N 1
ATOM 1342 C CA . THR A 1 163 ? 10.108 0.653 -5.093 1.00 53.66 163 THR A CA 1
ATOM 1343 C C . THR A 1 163 ? 9.630 -0.809 -4.966 1.00 53.66 163 THR A C 1
ATOM 1345 O O . THR A 1 163 ? 8.954 -1.208 -4.020 1.00 53.66 163 THR A O 1
ATOM 1348 N N . ASN A 1 164 ? 10.105 -1.681 -5.872 1.00 61.69 164 ASN A N 1
ATOM 1349 C CA . ASN A 1 164 ? 10.009 -3.150 -5.762 1.00 61.69 164 ASN A CA 1
ATOM 1350 C C . ASN A 1 164 ? 11.084 -3.705 -4.813 1.00 61.69 164 ASN A C 1
ATOM 1352 O O . ASN A 1 164 ? 12.042 -4.350 -5.240 1.00 61.69 164 ASN A O 1
ATOM 1356 N N . HIS A 1 165 ? 10.950 -3.433 -3.518 1.00 60.94 165 HIS A N 1
ATOM 1357 C CA . HIS A 1 165 ? 11.803 -4.058 -2.510 1.00 60.94 165 HIS A CA 1
ATOM 1358 C C . HIS A 1 165 ? 11.297 -5.470 -2.150 1.00 60.94 165 HIS A C 1
ATOM 1360 O O . HIS A 1 165 ? 10.111 -5.788 -2.274 1.00 60.94 165 HIS A O 1
ATOM 1366 N N . PHE A 1 166 ? 12.215 -6.329 -1.706 1.00 65.69 166 PHE A N 1
ATOM 1367 C CA . PHE A 1 166 ? 11.914 -7.639 -1.132 1.00 65.69 166 PHE A CA 1
ATOM 1368 C C . PHE A 1 166 ? 12.411 -7.664 0.309 1.00 65.69 166 PHE A C 1
ATOM 1370 O O . PHE A 1 166 ? 13.505 -7.186 0.603 1.00 65.69 166 PHE A O 1
ATOM 1377 N N . GLN A 1 167 ? 11.611 -8.233 1.204 1.00 64.31 167 GLN A N 1
ATOM 1378 C CA . GLN A 1 167 ? 11.955 -8.435 2.604 1.00 64.31 167 GLN A CA 1
ATOM 1379 C C . GLN A 1 167 ? 12.057 -9.932 2.892 1.00 64.31 167 GLN A C 1
ATOM 1381 O O . GLN A 1 167 ? 11.232 -10.727 2.440 1.00 64.31 167 GLN A O 1
ATOM 1386 N N . ILE A 1 168 ? 13.057 -10.319 3.678 1.00 71.94 168 ILE A N 1
ATOM 1387 C CA . ILE A 1 168 ? 13.198 -11.686 4.179 1.00 71.94 168 ILE A CA 1
ATOM 1388 C C . ILE A 1 168 ? 12.361 -11.789 5.456 1.00 71.94 168 ILE A C 1
ATOM 1390 O O . ILE A 1 168 ? 12.591 -11.042 6.404 1.00 71.94 168 ILE A O 1
ATOM 1394 N N . ALA A 1 169 ? 11.378 -12.688 5.483 1.00 66.12 169 ALA A N 1
ATOM 1395 C CA . ALA A 1 169 ? 10.604 -12.999 6.682 1.00 66.12 169 ALA A CA 1
ATOM 1396 C C . ALA A 1 169 ? 10.872 -14.426 7.147 1.00 66.12 169 ALA A 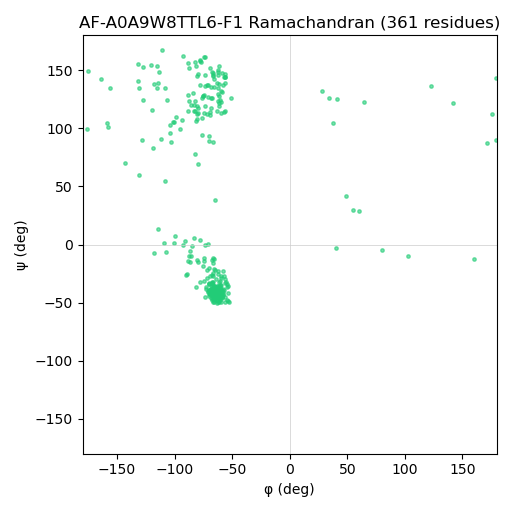C 1
ATOM 1398 O O . ALA A 1 169 ? 11.111 -15.310 6.334 1.00 66.12 169 ALA A O 1
ATOM 1399 N N . ASN A 1 170 ? 10.800 -14.644 8.454 1.00 67.94 170 ASN A N 1
ATOM 1400 C CA . ASN A 1 170 ? 10.908 -15.966 9.054 1.00 67.94 170 ASN A CA 1
A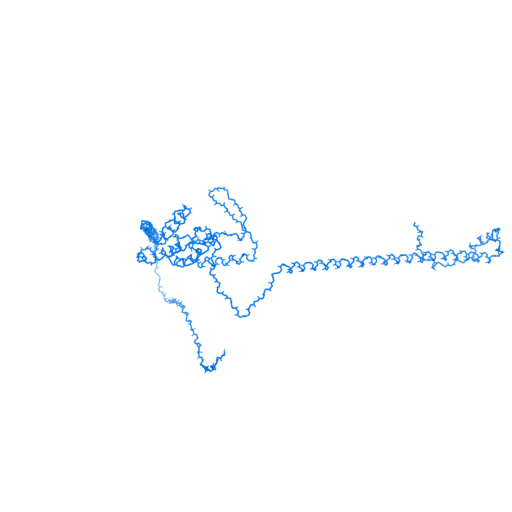TOM 1401 C C . ASN A 1 170 ? 9.495 -16.486 9.354 1.00 67.94 170 ASN A C 1
ATOM 1403 O O . ASN A 1 170 ? 8.830 -15.952 10.243 1.00 67.94 170 ASN A O 1
ATOM 1407 N N . GLU A 1 171 ? 9.021 -17.495 8.622 1.00 55.94 171 GLU A N 1
ATOM 1408 C CA . GLU A 1 171 ? 7.798 -18.219 8.994 1.00 55.94 171 GLU A CA 1
ATOM 1409 C C . GLU A 1 171 ? 8.156 -19.278 10.044 1.00 55.94 171 GLU A C 1
ATOM 1411 O O . GLU A 1 171 ? 8.323 -20.458 9.754 1.00 55.94 171 GLU A O 1
ATOM 1416 N N . GLY A 1 172 ? 8.332 -18.830 11.288 1.00 46.16 172 GLY A N 1
ATOM 1417 C CA . GLY A 1 172 ? 8.615 -19.694 12.431 1.00 46.16 172 GLY A CA 1
ATOM 1418 C C . GLY A 1 172 ? 7.381 -19.892 13.304 1.00 46.16 172 GLY A C 1
ATOM 1419 O O . GLY A 1 172 ? 7.184 -19.146 14.260 1.00 46.16 172 GLY A O 1
ATOM 1420 N N . GLY A 1 173 ? 6.564 -20.900 12.995 1.00 43.97 173 GLY A N 1
ATOM 1421 C CA . GLY A 1 173 ? 5.597 -21.462 13.939 1.00 43.97 173 GLY A CA 1
ATOM 1422 C C . GLY A 1 173 ? 6.219 -22.652 14.666 1.00 43.97 173 GLY A C 1
ATOM 1423 O O . GLY A 1 173 ? 6.406 -23.679 14.030 1.00 43.97 173 GLY A O 1
ATOM 1424 N N . GLU A 1 174 ? 6.561 -22.476 15.950 1.00 52.53 174 GLU A N 1
ATOM 1425 C CA . GLU A 1 174 ? 6.896 -23.448 17.028 1.00 52.53 174 GLU A CA 1
ATOM 1426 C C . GLU A 1 174 ? 7.755 -24.707 16.747 1.00 52.53 174 GLU A C 1
ATOM 1428 O O . GLU A 1 174 ? 8.127 -25.411 17.680 1.00 52.53 174 GLU A O 1
ATOM 1433 N N . SER A 1 175 ? 8.165 -24.989 15.516 1.00 46.03 175 SER A N 1
ATOM 1434 C CA . SER A 1 175 ? 9.040 -26.101 15.153 1.00 46.03 175 SER A CA 1
ATOM 1435 C C . SER A 1 175 ? 10.349 -25.554 14.600 1.00 46.03 175 SER A C 1
ATOM 1437 O O . SER A 1 175 ? 10.363 -24.622 13.804 1.00 46.03 175 SER A O 1
ATOM 1439 N N . SER A 1 176 ? 11.456 -26.131 15.064 1.00 49.56 176 SER A N 1
ATOM 1440 C CA . SER A 1 176 ? 12.859 -25.710 14.912 1.00 49.56 176 SER A CA 1
ATOM 1441 C C . SER A 1 176 ? 13.418 -25.721 13.469 1.00 49.56 176 SER A C 1
ATOM 1443 O O . SER A 1 176 ? 14.572 -26.064 13.234 1.00 49.56 176 SER A O 1
ATOM 1445 N N . SER A 1 177 ? 12.629 -25.333 12.470 1.00 52.59 177 SER A N 1
ATOM 1446 C CA . SER A 1 177 ? 13.088 -25.099 11.104 1.00 52.59 177 SER A CA 1
ATOM 1447 C C . SER A 1 177 ? 12.618 -23.713 10.674 1.00 52.59 177 SER A C 1
ATOM 1449 O O . SER A 1 177 ? 11.499 -23.531 10.206 1.00 52.59 177 SER A O 1
ATOM 1451 N N . GLY A 1 178 ? 13.456 -22.704 10.926 1.00 54.81 178 GLY A N 1
ATOM 1452 C CA . GLY A 1 178 ? 13.191 -21.325 10.519 1.00 54.81 178 GLY A CA 1
ATOM 1453 C C . GLY A 1 178 ? 13.305 -21.195 9.005 1.00 54.81 178 GLY A C 1
ATOM 1454 O O . GLY A 1 178 ? 14.391 -20.942 8.485 1.00 54.81 178 GLY A O 1
ATOM 1455 N N . ALA A 1 179 ? 12.199 -21.408 8.296 1.00 62.78 179 ALA A N 1
ATOM 1456 C CA . ALA A 1 179 ? 12.128 -21.165 6.867 1.00 62.78 179 ALA A CA 1
ATOM 1457 C C . ALA A 1 179 ? 12.139 -19.648 6.619 1.00 62.78 179 ALA A C 1
ATOM 1459 O O . ALA A 1 179 ? 11.204 -18.926 6.975 1.00 62.78 179 ALA A O 1
ATOM 1460 N N . LEU A 1 180 ? 13.221 -19.159 6.012 1.00 71.31 180 LEU A N 1
ATOM 1461 C CA . LEU A 1 180 ? 13.318 -17.781 5.545 1.00 71.31 180 LEU A CA 1
ATOM 1462 C C . LEU A 1 180 ? 12.642 -17.674 4.176 1.00 71.31 180 LEU A C 1
ATOM 1464 O O . LEU A 1 180 ? 13.101 -18.264 3.199 1.00 71.31 180 LEU A O 1
ATOM 1468 N N . VAL A 1 181 ? 11.557 -16.910 4.102 1.00 72.38 181 VAL A N 1
ATOM 1469 C CA . VAL A 1 181 ? 10.805 -16.660 2.873 1.00 72.38 181 VAL A CA 1
ATOM 1470 C C . VAL A 1 181 ? 11.086 -15.237 2.399 1.00 72.38 181 VAL A C 1
ATOM 1472 O O . VAL A 1 181 ? 10.882 -14.262 3.127 1.00 72.38 181 VAL A O 1
ATOM 1475 N N . LEU A 1 182 ? 11.546 -15.114 1.154 1.00 67.25 182 LEU A N 1
ATOM 1476 C CA . LEU A 1 182 ? 11.607 -13.842 0.440 1.00 67.25 182 LEU A CA 1
ATOM 1477 C C . LEU A 1 182 ? 10.197 -13.441 0.039 1.00 67.25 182 LEU A C 1
ATOM 1479 O O . LEU A 1 182 ? 9.528 -14.146 -0.714 1.00 67.25 182 LEU A O 1
ATOM 1483 N N . VAL A 1 183 ? 9.746 -12.294 0.524 1.00 64.19 183 VAL A N 1
ATOM 1484 C CA . VAL A 1 183 ? 8.419 -11.791 0.203 1.00 64.19 183 VAL A CA 1
ATOM 1485 C C . VAL A 1 183 ? 8.533 -10.343 -0.228 1.00 64.19 183 VAL A C 1
ATOM 1487 O O . VAL A 1 183 ? 9.231 -9.547 0.397 1.00 64.19 183 VAL A O 1
ATOM 1490 N N . GLY A 1 184 ? 7.853 -9.998 -1.320 1.00 62.69 184 GLY A N 1
ATOM 1491 C CA . GLY A 1 184 ? 7.794 -8.617 -1.785 1.00 62.69 184 GLY A CA 1
ATOM 1492 C C . GLY A 1 184 ? 7.269 -7.687 -0.690 1.00 62.69 184 GLY A C 1
ATOM 1493 O O . GLY A 1 184 ? 6.368 -8.057 0.073 1.00 62.69 184 GLY A O 1
ATOM 1494 N N . THR A 1 185 ? 7.802 -6.468 -0.630 1.00 59.00 185 THR A N 1
ATOM 1495 C CA . THR A 1 185 ? 7.364 -5.416 0.308 1.00 59.00 185 THR A CA 1
ATOM 1496 C C . THR A 1 185 ? 5.875 -5.088 0.146 1.00 59.00 185 THR A C 1
ATOM 1498 O O . THR A 1 185 ? 5.209 -4.701 1.099 1.00 59.00 185 THR A O 1
ATOM 1501 N N . HIS A 1 186 ? 5.312 -5.383 -1.029 1.00 58.03 186 HIS A N 1
ATOM 1502 C CA . HIS A 1 186 ? 3.884 -5.267 -1.347 1.00 58.03 186 HIS A CA 1
ATOM 1503 C C . HIS A 1 186 ? 3.001 -6.354 -0.716 1.00 58.03 186 HIS A C 1
ATOM 1505 O O . HIS A 1 186 ? 1.789 -6.380 -0.937 1.00 58.03 186 HIS A O 1
ATOM 1511 N N . SER A 1 187 ? 3.574 -7.297 0.035 1.00 62.31 187 SER A N 1
ATOM 1512 C CA . SER A 1 187 ? 2.784 -8.333 0.692 1.00 62.31 187 SER A CA 1
ATOM 1513 C C . SER A 1 187 ? 1.926 -7.754 1.813 1.00 62.31 187 SER A C 1
ATOM 1515 O O . SER A 1 187 ? 2.389 -7.093 2.742 1.00 62.31 187 SER A O 1
ATOM 1517 N N . ILE A 1 188 ? 0.628 -8.038 1.729 1.00 71.81 188 ILE A N 1
ATOM 1518 C CA . ILE A 1 188 ? -0.362 -7.620 2.717 1.00 71.81 188 ILE A CA 1
ATOM 1519 C C . ILE A 1 188 ? -0.133 -8.422 4.007 1.00 71.81 188 ILE A C 1
ATOM 1521 O O . ILE A 1 188 ? -0.637 -9.536 4.158 1.00 71.81 188 ILE A O 1
ATOM 1525 N N . ARG A 1 189 ? 0.651 -7.853 4.927 1.00 80.69 189 ARG A N 1
ATOM 1526 C CA . ARG A 1 189 ? 1.029 -8.447 6.218 1.00 80.69 189 ARG A CA 1
ATOM 1527 C C . ARG A 1 189 ? 0.474 -7.667 7.400 1.00 80.69 189 ARG A C 1
ATOM 1529 O O . ARG A 1 189 ? 0.274 -6.451 7.305 1.00 80.69 189 ARG A O 1
ATOM 1536 N N . ALA A 1 190 ? 0.291 -8.365 8.518 1.00 86.50 190 ALA A N 1
ATOM 1537 C CA . ALA A 1 190 ? -0.019 -7.746 9.799 1.00 86.50 190 ALA A CA 1
ATOM 1538 C C . ALA A 1 190 ? 1.060 -6.717 10.183 1.00 86.50 190 ALA A C 1
ATOM 1540 O O . ALA A 1 190 ? 2.231 -6.873 9.836 1.00 86.50 190 ALA A O 1
ATOM 1541 N N . SER A 1 191 ? 0.662 -5.643 10.862 1.00 87.38 191 SER A N 1
ATOM 1542 C CA . SER A 1 191 ? 1.613 -4.689 11.431 1.00 87.38 191 SER A CA 1
ATOM 1543 C C . SER A 1 191 ? 2.302 -5.284 12.660 1.00 87.38 191 SER A C 1
ATOM 1545 O O . SER A 1 191 ? 1.611 -5.862 13.503 1.00 87.38 191 SER A O 1
ATOM 1547 N N . PRO A 1 192 ? 3.633 -5.126 12.805 1.00 86.94 192 PRO A N 1
ATOM 1548 C CA . PRO A 1 192 ? 4.326 -5.465 14.046 1.00 86.94 192 PRO A CA 1
ATOM 1549 C C . PRO A 1 192 ? 3.900 -4.558 15.212 1.00 86.94 192 PRO A C 1
ATOM 1551 O O . PRO A 1 192 ? 4.036 -4.948 16.368 1.00 86.94 192 PRO A O 1
ATOM 1554 N N . ASN A 1 193 ? 3.344 -3.379 14.919 1.00 89.94 193 ASN A N 1
ATOM 1555 C CA . ASN A 1 193 ? 2.846 -2.427 15.909 1.00 89.94 193 ASN A CA 1
ATOM 1556 C C . ASN A 1 193 ? 1.407 -2.733 16.348 1.00 89.94 193 ASN A C 1
ATOM 1558 O O . ASN A 1 193 ? 0.856 -2.014 17.182 1.00 89.94 193 ASN A O 1
ATOM 1562 N N . ALA A 1 194 ? 0.778 -3.773 15.786 1.00 91.75 194 ALA A N 1
ATOM 1563 C CA . ALA A 1 194 ? -0.608 -4.094 16.074 1.00 91.75 194 ALA A CA 1
ATOM 1564 C C . ALA A 1 194 ? -0.796 -4.455 17.554 1.00 91.75 194 ALA A C 1
ATOM 1566 O O . ALA A 1 194 ? -0.301 -5.473 18.042 1.00 91.75 194 ALA A O 1
ATOM 1567 N N . ILE A 1 195 ? -1.555 -3.621 18.264 1.00 92.81 195 ILE A N 1
ATOM 1568 C CA . ILE A 1 195 ? -1.889 -3.843 19.671 1.00 92.81 195 ILE A CA 1
ATOM 1569 C C . ILE A 1 195 ? -3.108 -4.776 19.736 1.00 92.81 195 ILE A C 1
ATOM 1571 O O . ILE A 1 195 ? -4.103 -4.516 19.053 1.00 92.81 195 ILE A O 1
ATOM 1575 N N . PRO A 1 196 ? -3.077 -5.853 20.544 1.00 93.44 196 PRO A N 1
ATOM 1576 C CA . PRO A 1 196 ? -4.247 -6.702 20.729 1.00 93.44 196 PRO A CA 1
ATOM 1577 C C . PRO A 1 196 ? -5.357 -5.943 21.464 1.00 93.44 196 PRO A C 1
ATOM 1579 O O . PRO A 1 196 ? -5.081 -5.139 22.355 1.00 93.44 196 PRO A O 1
ATOM 1582 N N . ASP A 1 197 ? -6.613 -6.259 21.152 1.00 94.75 197 ASP A N 1
ATOM 1583 C CA . ASP A 1 197 ? -7.795 -5.576 21.700 1.00 94.75 197 ASP A CA 1
ATOM 1584 C C . ASP A 1 197 ? -7.824 -5.564 23.240 1.00 94.75 197 ASP A C 1
ATOM 1586 O O . ASP A 1 197 ? -8.238 -4.576 23.842 1.00 94.75 197 ASP A O 1
ATOM 1590 N N . THR A 1 198 ? -7.285 -6.603 23.890 1.00 95.00 198 THR A N 1
ATOM 1591 C CA . THR A 1 198 ? -7.171 -6.707 25.358 1.00 95.00 198 THR A CA 1
ATOM 1592 C C . THR A 1 198 ? -6.218 -5.691 25.985 1.00 95.00 198 THR A C 1
ATOM 1594 O O . THR A 1 198 ? -6.231 -5.510 27.202 1.00 95.00 198 THR A O 1
ATOM 1597 N N . ARG A 1 199 ? -5.352 -5.042 25.200 1.00 94.62 199 ARG A N 1
ATOM 1598 C CA . ARG A 1 199 ? -4.377 -4.037 25.659 1.00 94.62 199 ARG A CA 1
ATOM 1599 C C . ARG A 1 199 ? -4.721 -2.620 25.208 1.00 94.62 199 ARG A C 1
ATOM 1601 O O . ARG A 1 199 ? -3.961 -1.702 25.507 1.00 94.62 199 ARG A O 1
ATOM 1608 N N . LEU A 1 200 ? -5.834 -2.431 24.505 1.00 95.19 200 LEU A N 1
ATOM 1609 C CA . LEU A 1 200 ? -6.270 -1.101 24.099 1.00 95.19 200 LEU A CA 1
ATOM 1610 C C . LEU A 1 200 ? -6.731 -0.280 25.303 1.00 95.19 200 LEU A C 1
ATOM 1612 O O . LEU A 1 200 ? -7.209 -0.798 26.308 1.00 95.19 200 LEU A O 1
ATOM 1616 N N . THR A 1 201 ? -6.598 1.035 25.197 1.00 95.38 201 THR A N 1
ATOM 1617 C CA . THR A 1 201 ? -7.242 1.963 26.129 1.00 95.38 201 THR A CA 1
ATOM 1618 C C . THR A 1 201 ? -8.692 2.202 25.714 1.00 95.38 201 THR A C 1
ATOM 1620 O O . THR A 1 201 ? -9.050 2.061 24.545 1.00 95.38 201 THR A O 1
ATOM 1623 N N . TRP A 1 202 ? -9.541 2.620 26.650 1.00 94.19 202 TRP A N 1
ATOM 1624 C CA . TRP A 1 202 ? -10.945 2.907 26.343 1.00 94.19 202 TRP A CA 1
ATOM 1625 C C . TRP A 1 202 ? -11.120 4.019 25.305 1.00 94.19 202 TRP A C 1
ATOM 1627 O O . TRP A 1 202 ? -11.903 3.878 24.369 1.00 94.19 202 TRP A O 1
ATOM 1637 N N . SER A 1 203 ? -10.307 5.075 25.385 1.00 94.31 203 SER A N 1
ATOM 1638 C CA . SER A 1 203 ? -10.279 6.135 24.372 1.00 94.31 203 SER A CA 1
ATOM 1639 C C . SER A 1 203 ? -9.939 5.591 22.981 1.00 94.31 203 SER A C 1
ATOM 1641 O O . SER A 1 203 ? -10.555 5.990 21.996 1.00 94.31 203 SER A O 1
ATOM 1643 N N . GLN A 1 204 ? -9.000 4.643 22.889 1.00 95.31 204 GLN A N 1
ATOM 1644 C CA . GLN A 1 204 ? -8.685 3.972 21.626 1.00 95.31 204 GLN A CA 1
ATOM 1645 C C . GLN A 1 204 ? -9.864 3.131 21.124 1.00 95.31 204 GLN A C 1
ATOM 1647 O O . GLN A 1 204 ? -10.188 3.206 19.943 1.00 95.31 204 GLN A O 1
ATOM 1652 N N . VAL A 1 205 ? -10.553 2.388 21.995 1.00 95.00 205 VAL A N 1
ATOM 1653 C CA . VAL A 1 205 ? -11.758 1.626 21.617 1.00 95.00 205 VAL A CA 1
ATOM 1654 C C . VAL A 1 205 ? -12.847 2.555 21.060 1.00 95.00 205 VAL A C 1
ATOM 1656 O O . VAL A 1 205 ? -13.385 2.289 19.982 1.00 95.00 205 VAL A O 1
ATOM 1659 N N . ILE A 1 206 ? -13.118 3.685 21.727 1.00 93.81 206 ILE A N 1
ATOM 1660 C CA . ILE A 1 206 ? -14.098 4.688 21.274 1.00 93.81 206 ILE A CA 1
ATOM 1661 C C . ILE A 1 206 ? -13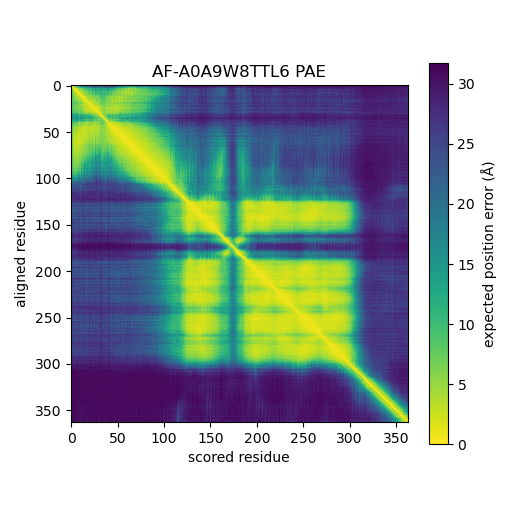.736 5.257 19.898 1.00 93.81 206 ILE A C 1
ATOM 1663 O O . ILE A 1 206 ? -14.619 5.440 19.058 1.00 93.81 206 ILE A O 1
ATOM 1667 N N . LEU A 1 207 ? -12.456 5.541 19.649 1.00 92.56 207 LEU A N 1
ATOM 1668 C CA . LEU A 1 207 ? -11.997 6.054 18.356 1.00 92.56 207 LEU A CA 1
ATOM 1669 C C . LEU A 1 207 ? -12.085 4.985 17.257 1.00 92.56 207 LEU A C 1
ATOM 1671 O O . LEU A 1 207 ? -12.565 5.262 16.156 1.00 92.56 207 LEU A O 1
ATOM 1675 N N . ALA A 1 208 ? -11.656 3.760 17.562 1.00 94.50 208 ALA A N 1
ATOM 1676 C CA . ALA A 1 208 ? -11.581 2.660 16.609 1.00 94.50 208 ALA A CA 1
ATOM 1677 C C . ALA A 1 208 ? -12.962 2.163 16.162 1.00 94.50 208 ALA A C 1
ATOM 1679 O O . ALA A 1 208 ? -13.153 1.866 14.982 1.00 94.50 208 ALA A O 1
ATOM 1680 N N . ARG A 1 209 ? -13.950 2.092 17.065 1.00 93.31 209 ARG A N 1
ATOM 1681 C CA . ARG A 1 209 ? -15.264 1.492 16.759 1.00 93.31 209 ARG A CA 1
ATOM 1682 C C . ARG A 1 209 ? -16.006 2.192 15.619 1.00 93.31 209 ARG A C 1
ATOM 1684 O O . ARG A 1 209 ? -16.632 1.530 14.801 1.00 93.31 209 ARG A O 1
ATOM 1691 N N . GLY A 1 210 ? -15.912 3.521 15.516 1.00 91.19 210 GLY A N 1
ATOM 1692 C CA . GLY A 1 210 ? -16.591 4.275 14.460 1.00 91.19 210 GLY A CA 1
ATOM 1693 C C . GLY A 1 210 ? -16.007 3.977 13.078 1.00 91.19 210 GLY A C 1
ATOM 1694 O O . GLY A 1 210 ? -16.741 3.866 12.096 1.00 91.19 210 GLY A O 1
ATOM 1695 N N . ALA A 1 211 ? -14.686 3.811 13.000 1.00 91.94 211 ALA A N 1
ATOM 1696 C CA . ALA A 1 211 ? -14.005 3.381 11.784 1.00 91.94 211 ALA A CA 1
ATOM 1697 C C . ALA A 1 211 ? -14.246 1.888 11.491 1.00 91.94 211 ALA A C 1
ATOM 1699 O O . ALA A 1 211 ? -14.470 1.538 10.335 1.00 91.94 211 ALA A O 1
ATOM 1700 N N . PHE A 1 212 ? -14.307 1.035 12.517 1.00 94.38 212 PHE A N 1
ATOM 1701 C CA . PHE A 1 212 ? -14.691 -0.375 12.392 1.00 94.38 212 PHE A CA 1
ATOM 1702 C C . PHE A 1 212 ? -16.103 -0.542 11.810 1.00 94.38 212 PHE A C 1
ATOM 1704 O O . PHE A 1 212 ? -16.270 -1.263 10.831 1.00 94.38 212 PHE A O 1
ATOM 1711 N N . LEU A 1 213 ? -17.105 0.169 12.341 1.00 93.88 213 LEU A N 1
ATOM 1712 C CA . LEU A 1 213 ? -18.486 0.106 11.845 1.00 93.88 213 LEU A CA 1
ATOM 1713 C C . LEU A 1 213 ? -18.588 0.549 10.382 1.00 93.88 213 LEU A C 1
ATOM 1715 O O . LEU A 1 213 ? -19.289 -0.077 9.594 1.00 93.88 213 LEU A O 1
ATOM 1719 N N . LYS A 1 214 ? -17.842 1.588 9.989 1.00 91.12 214 LYS A N 1
ATOM 1720 C CA . LYS A 1 214 ? -17.756 2.006 8.582 1.00 91.12 214 LYS A CA 1
ATOM 1721 C C . LYS A 1 214 ? -17.094 0.947 7.707 1.00 91.12 214 LYS A C 1
ATOM 1723 O O . LYS A 1 214 ? -17.505 0.781 6.569 1.00 91.12 214 LYS A O 1
ATOM 1728 N N . ALA A 1 215 ? -16.092 0.243 8.224 1.00 92.06 215 ALA A N 1
ATOM 1729 C CA . ALA A 1 215 ? -15.378 -0.798 7.495 1.00 92.06 215 ALA A CA 1
ATOM 1730 C C . ALA A 1 215 ? -16.177 -2.102 7.340 1.00 92.06 215 ALA A C 1
ATOM 1732 O O . ALA A 1 215 ? -15.813 -2.925 6.505 1.00 92.06 215 ALA A O 1
ATOM 1733 N N . LEU A 1 216 ? -17.275 -2.297 8.082 1.00 92.19 216 LEU A N 1
ATOM 1734 C CA . LEU A 1 216 ? -18.189 -3.423 7.849 1.00 92.19 216 LEU A CA 1
ATOM 1735 C C . LEU A 1 216 ? -18.834 -3.366 6.454 1.00 92.19 216 LEU A C 1
ATOM 1737 O O . LEU A 1 216 ? -19.192 -4.405 5.911 1.00 92.19 216 LEU A O 1
ATOM 1741 N N . SER A 1 217 ? -18.923 -2.198 5.812 1.00 88.69 217 SER A N 1
ATOM 1742 C CA . SER A 1 217 ? -19.416 -2.129 4.429 1.00 88.69 217 SER A CA 1
ATOM 1743 C C . SER A 1 217 ? -18.503 -2.843 3.425 1.00 88.69 217 SER A C 1
ATOM 1745 O O . SER A 1 217 ? -18.979 -3.268 2.382 1.00 88.69 217 SER A O 1
ATOM 1747 N N . LEU A 1 218 ? -17.218 -3.039 3.744 1.00 88.31 218 LEU A N 1
ATOM 1748 C CA . LEU A 1 218 ? -16.259 -3.715 2.860 1.00 88.31 218 LEU A CA 1
ATOM 1749 C C . LEU A 1 218 ? -16.491 -5.224 2.751 1.00 88.31 218 LEU A C 1
ATOM 1751 O O . LEU A 1 218 ? -16.005 -5.850 1.816 1.00 88.31 218 LEU A O 1
ATOM 1755 N N . GLY A 1 219 ? -17.167 -5.818 3.734 1.00 87.50 219 GLY A N 1
ATOM 1756 C CA . GLY A 1 219 ? -17.454 -7.251 3.767 1.00 87.50 219 GLY A CA 1
ATOM 1757 C C . GLY A 1 219 ? -18.862 -7.605 3.299 1.00 87.50 219 GLY A C 1
ATOM 1758 O O . GLY A 1 219 ? -19.272 -8.748 3.496 1.00 87.50 219 GLY A O 1
ATOM 1759 N N . ASP A 1 220 ? -19.632 -6.650 2.769 1.00 90.44 220 ASP A N 1
ATOM 1760 C CA . ASP A 1 220 ? -21.054 -6.824 2.437 1.00 90.44 220 ASP A CA 1
ATOM 1761 C C . ASP A 1 220 ? -21.851 -7.454 3.596 1.00 90.44 220 ASP A C 1
ATOM 1763 O O . ASP A 1 220 ? -22.638 -8.388 3.413 1.00 90.44 220 ASP A O 1
ATOM 1767 N N . TRP A 1 221 ? -21.577 -7.015 4.830 1.00 91.06 221 TRP A N 1
ATOM 1768 C CA . TRP A 1 221 ? -22.267 -7.530 6.010 1.00 91.06 221 TRP A CA 1
ATOM 1769 C C . TRP A 1 221 ? -23.752 -7.135 5.973 1.00 91.06 221 TRP A C 1
ATOM 1771 O O . TRP A 1 221 ? -24.060 -5.972 5.703 1.00 91.06 221 TRP A O 1
ATOM 1781 N N . PRO A 1 222 ? -24.683 -8.059 6.285 1.00 93.25 222 PRO A N 1
ATOM 1782 C CA . PRO A 1 222 ? -26.092 -7.710 6.419 1.00 93.25 222 PRO A CA 1
ATOM 1783 C C . PRO A 1 222 ? -26.301 -6.598 7.451 1.00 93.25 222 PRO A C 1
ATOM 1785 O O . PRO A 1 222 ? -25.635 -6.567 8.490 1.00 93.25 222 PRO A O 1
ATOM 1788 N N . ASN A 1 223 ? -27.266 -5.712 7.192 1.00 93.31 223 ASN A N 1
ATOM 1789 C CA . ASN A 1 223 ? -27.560 -4.568 8.063 1.00 93.31 223 ASN A CA 1
ATOM 1790 C C . ASN A 1 223 ? -27.866 -4.982 9.512 1.00 93.31 223 ASN A C 1
ATOM 1792 O O . ASN A 1 223 ? -27.562 -4.228 10.433 1.00 93.31 223 ASN A O 1
ATOM 1796 N N . GLU A 1 224 ? -28.414 -6.182 9.720 1.00 93.50 224 GLU A N 1
ATOM 1797 C CA . GLU A 1 224 ? -28.659 -6.760 11.047 1.00 93.50 224 GLU A CA 1
ATOM 1798 C C . GLU A 1 224 ? -27.362 -6.917 11.854 1.00 93.50 224 GLU A C 1
ATOM 1800 O O . GLU A 1 224 ? -27.312 -6.510 13.010 1.00 93.50 224 GLU A O 1
ATOM 1805 N N . HIS A 1 225 ? -26.276 -7.393 11.234 1.00 93.81 225 HIS A N 1
ATOM 1806 C CA . HIS A 1 225 ? -24.975 -7.513 11.900 1.00 93.81 225 HIS A CA 1
ATOM 1807 C C . HIS A 1 225 ? -24.354 -6.148 12.194 1.00 93.81 225 HIS A C 1
ATOM 1809 O O . HIS A 1 225 ? -23.777 -5.944 13.260 1.00 93.81 225 HIS A O 1
ATOM 1815 N N . VAL A 1 226 ? -24.476 -5.194 11.264 1.00 94.56 226 VAL A N 1
ATOM 1816 C CA . VAL A 1 226 ? -23.974 -3.826 11.473 1.00 94.56 226 VAL A CA 1
ATOM 1817 C C . VAL A 1 226 ? -24.702 -3.167 12.644 1.00 94.56 226 VAL A C 1
ATOM 1819 O O . VAL A 1 226 ? -24.061 -2.556 13.499 1.00 94.56 226 VAL A O 1
ATOM 1822 N N . LYS A 1 227 ? -26.027 -3.336 12.709 1.00 95.75 227 LYS A N 1
ATOM 1823 C CA . LYS A 1 227 ? -26.865 -2.851 13.805 1.00 95.75 227 LYS A CA 1
ATOM 1824 C C . LYS A 1 227 ? -26.491 -3.516 15.132 1.00 95.75 227 LYS A C 1
ATOM 1826 O O . LYS A 1 227 ? -26.241 -2.797 16.089 1.00 95.75 227 LYS A O 1
ATOM 1831 N N . MET A 1 228 ? -26.347 -4.841 15.157 1.00 96.38 228 MET A N 1
ATOM 1832 C CA . MET A 1 228 ? -25.912 -5.606 16.332 1.00 96.38 228 MET A CA 1
ATOM 1833 C C . MET A 1 228 ? -24.576 -5.090 16.889 1.00 96.38 228 MET A C 1
ATOM 1835 O O . MET A 1 228 ? -24.457 -4.834 18.084 1.00 96.38 228 MET A O 1
ATOM 1839 N N . PHE A 1 229 ? -23.565 -4.874 16.037 1.00 96.44 229 PHE A N 1
ATOM 1840 C CA . PHE A 1 229 ? -22.292 -4.298 16.487 1.00 96.44 229 PHE A CA 1
ATOM 1841 C C . PHE A 1 229 ? -22.448 -2.864 17.004 1.00 96.44 229 PHE A C 1
ATOM 1843 O O . PHE A 1 229 ? -21.794 -2.496 17.979 1.00 96.44 229 PHE A O 1
ATOM 1850 N N . ALA A 1 230 ? -23.282 -2.043 16.362 1.00 95.88 230 ALA A N 1
ATOM 1851 C CA . ALA A 1 230 ? -23.535 -0.679 16.813 1.00 95.88 230 ALA A CA 1
ATOM 1852 C C . ALA A 1 230 ? -24.225 -0.653 18.187 1.00 95.88 230 ALA A C 1
ATOM 1854 O O . ALA A 1 230 ? -23.810 0.114 19.054 1.00 95.88 230 ALA A O 1
ATOM 1855 N N . GLU A 1 231 ? -25.218 -1.517 18.400 1.00 96.38 231 GLU A N 1
ATOM 1856 C CA . GLU A 1 231 ? -25.920 -1.679 19.676 1.00 96.38 231 GLU A CA 1
ATOM 1857 C C . GLU A 1 231 ? -24.981 -2.208 20.759 1.00 96.38 231 GLU A C 1
ATOM 1859 O O . GLU A 1 231 ? -24.909 -1.611 21.826 1.00 96.38 231 GLU A O 1
ATOM 1864 N N . PHE A 1 232 ? -24.159 -3.217 20.460 1.00 96.19 232 PHE A N 1
ATOM 1865 C CA . PHE A 1 232 ? -23.119 -3.704 21.369 1.00 96.19 232 PHE A CA 1
ATOM 1866 C C . PHE A 1 232 ? -22.198 -2.578 21.870 1.00 96.19 232 PHE A C 1
ATOM 1868 O O . PHE A 1 232 ? -21.974 -2.428 23.072 1.00 96.19 232 PHE A O 1
ATOM 1875 N N . PHE A 1 233 ? -21.683 -1.743 20.962 1.00 95.44 233 PHE A N 1
ATOM 1876 C CA . PHE A 1 233 ? -20.845 -0.607 21.351 1.00 95.44 233 PHE A CA 1
ATOM 1877 C C . PHE A 1 233 ? -21.614 0.470 22.124 1.00 95.44 233 PHE A C 1
ATOM 1879 O O . PHE A 1 233 ? -21.030 1.091 23.010 1.00 95.44 233 PHE A O 1
ATOM 1886 N N . ALA A 1 234 ? -22.891 0.692 21.809 1.00 94.19 234 ALA A N 1
ATOM 1887 C CA . ALA A 1 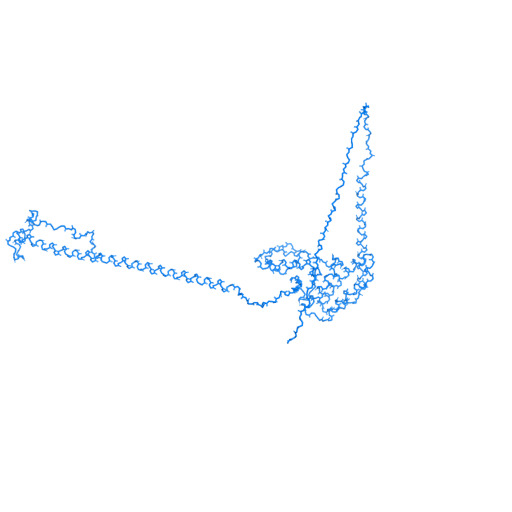234 ? -23.736 1.633 22.535 1.00 94.19 234 ALA A CA 1
ATOM 1888 C C . ALA A 1 234 ? -24.027 1.150 23.964 1.00 94.19 234 ALA A C 1
ATOM 1890 O O . ALA A 1 234 ? -23.915 1.937 24.899 1.00 94.19 234 ALA A O 1
ATOM 1891 N N . CYS A 1 235 ? -24.310 -0.143 24.153 1.00 92.31 235 CYS A N 1
ATOM 1892 C CA . CYS A 1 235 ? -24.532 -0.744 25.467 1.00 92.31 235 CYS A CA 1
ATOM 1893 C C . CYS A 1 235 ? -23.328 -0.546 26.393 1.00 92.31 235 CYS A C 1
ATOM 1895 O O . CYS A 1 235 ? -23.501 -0.216 27.565 1.00 92.31 235 CYS A O 1
ATOM 1897 N N . MET A 1 236 ? -22.108 -0.682 25.865 1.00 91.38 236 MET A N 1
ATOM 1898 C CA . MET A 1 236 ? -20.898 -0.444 26.653 1.00 91.38 236 MET A CA 1
ATOM 1899 C C . MET A 1 236 ? -20.686 1.035 27.006 1.00 91.38 236 MET A C 1
ATOM 1901 O O . MET A 1 236 ? -20.182 1.319 28.089 1.00 91.38 236 MET A O 1
ATOM 1905 N N . ASP A 1 237 ? -21.080 1.982 26.150 1.00 90.62 237 ASP A N 1
ATOM 1906 C CA . ASP A 1 237 ? -21.001 3.421 26.466 1.00 90.62 237 ASP A CA 1
ATOM 1907 C C . ASP A 1 237 ? -21.957 3.849 27.576 1.00 90.62 237 ASP A C 1
ATOM 1909 O O . ASP A 1 237 ? -21.671 4.787 28.315 1.00 90.62 237 ASP A O 1
ATOM 1913 N N . THR A 1 238 ? -23.118 3.201 27.651 1.00 90.00 238 THR A N 1
ATOM 1914 C CA . THR A 1 238 ? -24.153 3.498 28.648 1.00 90.00 238 THR A CA 1
ATOM 1915 C C . THR A 1 238 ? -24.009 2.662 29.916 1.00 90.00 238 THR A C 1
ATOM 1917 O O . THR A 1 238 ? -24.857 2.747 30.799 1.00 90.00 238 THR A O 1
ATOM 1920 N N . SER A 1 239 ? -22.969 1.832 29.992 1.00 88.62 239 SER A N 1
ATOM 1921 C CA . SER A 1 239 ? -22.739 0.904 31.095 1.00 88.62 239 SER A CA 1
ATOM 1922 C C . SER A 1 239 ? -22.384 1.655 32.389 1.00 88.62 239 SER A C 1
ATOM 1924 O O . SER A 1 239 ? -21.591 2.604 32.389 1.00 88.62 239 SER A O 1
ATOM 1926 N N . GLU A 1 240 ? -22.983 1.251 33.512 1.00 89.38 240 GLU A N 1
ATOM 1927 C CA . GLU A 1 240 ? -22.711 1.857 34.826 1.00 89.38 240 GLU A CA 1
ATOM 1928 C C . GLU A 1 240 ? -21.272 1.568 35.282 1.00 89.38 240 GLU A C 1
ATOM 1930 O O . GLU A 1 240 ? -20.659 2.341 36.026 1.00 89.38 240 GLU A O 1
ATOM 1935 N N . GLU A 1 241 ? -20.702 0.483 34.761 1.00 87.81 241 GLU A N 1
ATOM 1936 C CA . GLU A 1 241 ? -19.355 -0.013 34.984 1.00 87.81 241 GLU A CA 1
ATOM 1937 C C . GLU A 1 241 ? -18.286 1.021 34.618 1.00 87.81 241 GLU A C 1
ATOM 1939 O O . GLU A 1 241 ? -17.223 1.030 35.236 1.00 87.81 241 GLU A O 1
ATOM 1944 N N . LEU A 1 242 ? -18.555 1.945 33.689 1.00 88.81 242 LEU A N 1
ATOM 1945 C CA . LEU A 1 242 ? -17.618 3.025 33.359 1.00 88.81 242 LEU A CA 1
ATOM 1946 C C . LEU A 1 242 ? -17.290 3.928 34.555 1.00 88.81 242 LEU A C 1
ATOM 1948 O O . LEU A 1 242 ? -16.187 4.474 34.619 1.00 88.81 242 LEU A O 1
ATOM 1952 N N . ASN A 1 243 ? -18.213 4.061 35.509 1.00 89.25 243 ASN A N 1
ATOM 1953 C CA . ASN A 1 243 ? -18.021 4.878 36.708 1.00 89.25 243 ASN A CA 1
ATOM 1954 C C . ASN A 1 243 ? -17.321 4.114 37.841 1.00 89.25 243 ASN A C 1
ATOM 1956 O O . ASN A 1 243 ? -16.845 4.720 38.804 1.00 89.25 243 ASN A O 1
ATOM 1960 N N . ALA A 1 244 ? -17.250 2.785 37.750 1.00 90.25 244 ALA A N 1
ATOM 1961 C CA . ALA A 1 244 ? -16.635 1.952 38.768 1.00 90.25 244 ALA A CA 1
ATOM 1962 C C . ALA A 1 244 ? -15.104 1.933 38.630 1.00 90.25 244 ALA A C 1
ATOM 1964 O O . ALA A 1 244 ? -14.536 1.931 37.532 1.00 90.25 244 ALA A O 1
ATOM 1965 N N . LYS A 1 245 ? -14.398 1.866 39.765 1.00 88.38 245 LYS A N 1
ATOM 1966 C CA . LYS A 1 245 ? -12.934 1.744 39.776 1.00 88.38 245 LYS A CA 1
ATOM 1967 C C . LYS A 1 245 ? -12.523 0.441 39.080 1.00 88.38 245 LYS A C 1
ATOM 1969 O O . LYS A 1 245 ? -12.947 -0.632 39.488 1.00 88.38 245 LYS A O 1
ATOM 1974 N N . GLY A 1 246 ? -11.718 0.551 38.023 1.00 89.69 246 GLY A N 1
ATOM 1975 C CA . GLY A 1 246 ? -11.303 -0.592 37.202 1.00 89.69 246 GLY A CA 1
ATOM 1976 C C . GLY A 1 246 ? -12.341 -1.050 36.168 1.00 89.69 246 GLY A C 1
ATOM 1977 O O . GLY A 1 246 ? -12.023 -1.895 35.333 1.00 89.69 246 GLY A O 1
ATOM 1978 N N . GLY A 1 247 ? -13.543 -0.467 36.136 1.00 91.81 247 GLY A N 1
ATOM 1979 C CA . GLY A 1 247 ? -14.603 -0.920 35.230 1.00 91.81 247 GLY A CA 1
ATOM 1980 C C . GLY A 1 247 ? -14.323 -0.614 33.765 1.00 91.81 247 GLY A C 1
ATOM 1981 O O . GLY A 1 247 ? -14.529 -1.467 32.908 1.00 91.81 247 GLY A O 1
ATOM 1982 N N . VAL A 1 248 ? -13.666 0.513 33.482 1.00 94.31 248 VAL A N 1
ATOM 1983 C CA . VAL A 1 248 ? -13.115 0.814 32.150 1.00 94.31 248 VAL A CA 1
ATOM 1984 C C . VAL A 1 248 ? -12.200 -0.313 31.647 1.00 94.31 248 VAL A C 1
ATOM 1986 O O . VAL A 1 248 ? -12.268 -0.709 30.484 1.00 94.31 248 VAL A O 1
ATOM 1989 N N . ARG A 1 249 ? -11.348 -0.868 32.521 1.00 94.44 249 ARG A N 1
ATOM 1990 C CA . ARG A 1 249 ? -10.455 -1.984 32.174 1.00 94.44 249 ARG A CA 1
ATOM 1991 C C . ARG A 1 249 ? -11.248 -3.273 31.944 1.00 94.44 249 ARG A C 1
ATOM 1993 O O . ARG A 1 249 ? -10.935 -3.993 30.999 1.00 94.44 249 ARG A O 1
ATOM 2000 N N . ALA A 1 250 ? -12.260 -3.542 32.767 1.00 95.38 250 ALA A N 1
ATOM 2001 C CA . ALA A 1 250 ? -13.117 -4.717 32.623 1.00 95.38 250 ALA A CA 1
ATOM 2002 C C . ALA A 1 250 ? -13.887 -4.687 31.294 1.00 95.38 250 ALA A C 1
ATOM 2004 O O . ALA A 1 250 ? -13.898 -5.686 30.584 1.00 95.38 250 ALA A O 1
ATOM 2005 N N . LEU A 1 251 ? -14.424 -3.529 30.898 1.00 95.19 251 LEU A N 1
ATOM 2006 C CA . LEU A 1 251 ? -15.134 -3.348 29.627 1.00 95.19 251 LEU A CA 1
ATOM 2007 C C . LEU A 1 251 ? -14.222 -3.511 28.404 1.00 95.19 251 LEU A C 1
ATOM 2009 O O . LEU A 1 251 ? -14.630 -4.089 27.400 1.00 95.19 251 LEU A O 1
ATOM 2013 N N . VAL A 1 252 ? -12.967 -3.052 28.477 1.00 96.25 252 VAL A N 1
ATOM 2014 C CA . VAL A 1 252 ? -11.974 -3.283 27.410 1.00 96.25 252 VAL A CA 1
ATOM 2015 C C . VAL A 1 252 ? -11.678 -4.776 27.223 1.00 96.25 252 VAL A C 1
ATOM 2017 O O . VAL A 1 252 ? -11.528 -5.234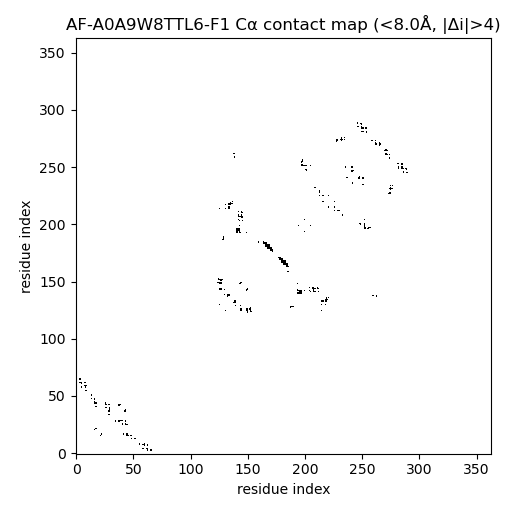 26.088 1.00 96.25 252 VAL A O 1
ATOM 2020 N N . LEU A 1 253 ? -11.561 -5.529 28.319 1.00 96.00 253 LEU A N 1
ATOM 2021 C CA . LEU A 1 253 ? -11.355 -6.978 28.260 1.00 96.00 253 LEU A CA 1
ATOM 2022 C C . LEU A 1 253 ? -12.601 -7.673 27.713 1.00 96.00 253 LEU A C 1
ATOM 2024 O O . LEU A 1 253 ? -12.501 -8.426 26.746 1.00 96.00 253 LEU A O 1
ATOM 2028 N N . TYR A 1 254 ? -13.766 -7.312 28.249 1.00 96.19 254 TYR A N 1
ATOM 2029 C CA . TYR A 1 254 ? -15.061 -7.820 27.822 1.00 96.19 254 TYR A CA 1
ATOM 2030 C C . TYR A 1 254 ? -15.265 -7.643 26.318 1.00 96.19 254 TYR A C 1
ATOM 2032 O O . TYR A 1 254 ? -15.571 -8.604 25.614 1.00 96.19 254 TYR A O 1
ATOM 2040 N N . GLN A 1 255 ? -15.008 -6.443 25.784 1.00 95.56 255 GLN A N 1
ATOM 2041 C CA . GLN A 1 255 ? -15.200 -6.205 24.356 1.00 95.56 255 GLN A CA 1
ATOM 2042 C C . GLN A 1 255 ? -14.245 -7.007 23.475 1.00 95.56 255 GLN A C 1
ATOM 2044 O O . GLN A 1 255 ? -14.641 -7.468 22.403 1.00 95.56 255 GLN A O 1
ATOM 2049 N N . ALA A 1 256 ? -13.005 -7.196 23.931 1.00 95.88 256 ALA A N 1
ATOM 2050 C CA . ALA A 1 256 ? -11.996 -7.943 23.195 1.00 95.88 256 ALA A CA 1
ATOM 2051 C C . ALA A 1 256 ? -12.369 -9.428 23.116 1.00 95.88 256 ALA A C 1
ATOM 2053 O O . ALA A 1 256 ? -12.312 -10.027 22.041 1.00 95.88 256 ALA A O 1
ATOM 2054 N N . GLU A 1 257 ? -12.780 -10.005 24.246 1.00 95.50 257 GLU A N 1
ATOM 2055 C CA . GLU A 1 257 ? -13.191 -11.403 24.336 1.00 95.50 257 GLU A CA 1
ATOM 2056 C C . GLU A 1 257 ? -14.473 -11.654 23.548 1.00 95.50 257 GLU A C 1
ATOM 2058 O O . GLU A 1 257 ? -14.504 -12.542 22.696 1.00 95.50 257 GLU A O 1
ATOM 2063 N N . MET A 1 258 ? -15.496 -10.824 23.755 1.00 95.81 258 MET A N 1
ATOM 2064 C CA . MET A 1 258 ? -16.806 -11.025 23.143 1.00 95.81 258 MET A CA 1
ATOM 2065 C C . MET A 1 258 ? -16.778 -10.861 21.627 1.00 95.81 258 MET A C 1
ATOM 2067 O O . MET A 1 258 ? -17.383 -11.665 20.920 1.00 95.81 258 MET A O 1
ATOM 2071 N N . ARG A 1 259 ? -16.030 -9.881 21.098 1.00 95.81 259 ARG A N 1
ATOM 2072 C CA . ARG A 1 259 ? -15.819 -9.759 19.647 1.00 95.81 259 ARG A CA 1
ATOM 2073 C C . ARG A 1 259 ? -15.103 -10.983 19.092 1.00 95.81 259 ARG A C 1
ATOM 2075 O O . ARG A 1 259 ? -15.538 -11.533 18.084 1.00 95.81 259 ARG A O 1
ATOM 2082 N N . LEU A 1 260 ? -13.996 -11.397 19.711 1.00 95.00 260 LEU A N 1
ATOM 2083 C CA . LEU A 1 260 ? -13.214 -12.529 19.221 1.00 95.00 260 LEU A CA 1
ATOM 2084 C C . LEU A 1 260 ? -14.034 -13.825 19.232 1.00 95.00 260 LEU A C 1
ATOM 2086 O O . LEU A 1 260 ? -13.989 -14.577 18.257 1.00 95.00 260 LEU A O 1
ATOM 2090 N N . ASP A 1 261 ? -14.778 -14.080 20.307 1.00 95.31 261 ASP A N 1
ATOM 2091 C CA . ASP A 1 261 ? -15.648 -15.250 20.415 1.00 95.31 261 ASP A CA 1
ATOM 2092 C C . ASP A 1 261 ? -16.780 -15.209 19.387 1.00 95.31 261 ASP A C 1
ATOM 2094 O O . ASP A 1 261 ? -17.005 -16.192 18.680 1.00 95.31 261 ASP A O 1
ATOM 2098 N N . TRP A 1 262 ? -17.390 -14.041 19.181 1.00 95.88 262 TRP A N 1
ATOM 2099 C CA . TRP A 1 262 ? -18.431 -13.869 18.175 1.00 95.88 262 TRP A CA 1
ATOM 2100 C C . TRP A 1 262 ? -17.931 -14.193 16.765 1.00 95.88 262 TRP A C 1
ATOM 2102 O O . TRP A 1 262 ? -18.585 -14.931 16.028 1.00 95.88 262 TRP A O 1
ATOM 2112 N N . PHE A 1 263 ? -16.741 -13.714 16.386 1.00 95.00 263 PHE A N 1
ATOM 2113 C CA . PHE A 1 263 ? -16.158 -14.043 15.082 1.00 95.00 263 PHE A CA 1
ATOM 2114 C C . PHE A 1 263 ? -15.877 -15.548 14.942 1.00 95.00 263 PHE A C 1
ATOM 2116 O O . PHE A 1 263 ? -16.148 -16.115 13.884 1.00 95.00 263 PHE A O 1
ATOM 2123 N N . LYS A 1 264 ? -15.418 -16.224 16.005 1.00 94.62 264 LYS A N 1
ATOM 2124 C CA . LYS A 1 264 ? -15.253 -17.691 16.014 1.00 94.62 264 LYS A CA 1
ATOM 2125 C C . LYS A 1 264 ? -16.595 -18.423 15.896 1.00 94.62 264 LYS A C 1
ATOM 2127 O O . LYS A 1 264 ? -16.687 -19.436 15.204 1.00 94.62 264 LYS A O 1
ATOM 2132 N N . ALA A 1 265 ? -17.638 -17.935 16.562 1.00 94.31 265 ALA A N 1
ATOM 2133 C CA . ALA A 1 265 ? -18.986 -18.489 16.478 1.00 94.31 265 ALA A CA 1
ATOM 2134 C C . ALA A 1 265 ? -19.588 -18.303 15.074 1.00 94.31 265 ALA A C 1
ATOM 2136 O O . ALA A 1 265 ? -20.212 -19.220 14.535 1.00 94.31 265 ALA A O 1
ATOM 2137 N N . ASN A 1 266 ? -19.320 -17.160 14.441 1.00 93.19 266 ASN A N 1
ATOM 2138 C CA . ASN A 1 266 ? -19.698 -16.879 13.061 1.00 93.19 266 ASN A CA 1
ATOM 2139 C C . ASN A 1 266 ? -18.975 -17.800 12.060 1.00 93.19 266 ASN A C 1
ATOM 2141 O O . ASN A 1 266 ? -19.615 -18.339 11.161 1.00 93.19 266 ASN A O 1
ATOM 2145 N N . GLU A 1 267 ? -17.676 -18.073 12.246 1.00 92.00 267 GLU A N 1
ATOM 2146 C CA . GLU A 1 267 ? -16.944 -19.069 11.439 1.00 92.00 267 GLU A CA 1
ATOM 2147 C C . GLU A 1 267 ? -17.541 -20.483 11.566 1.00 92.00 267 GLU A C 1
ATOM 2149 O O . GLU A 1 267 ? -17.538 -21.253 10.607 1.00 92.00 267 GLU A O 1
ATOM 2154 N N . ARG A 1 268 ? -18.120 -20.811 12.727 1.00 93.94 268 ARG A N 1
ATOM 2155 C CA . ARG A 1 268 ? -18.855 -22.064 12.983 1.00 93.94 268 ARG A CA 1
ATOM 2156 C C . ARG A 1 268 ? -20.314 -22.034 12.511 1.00 93.94 268 ARG A C 1
ATOM 2158 O O . ARG A 1 268 ? -21.046 -22.983 12.787 1.00 93.94 268 ARG A O 1
ATOM 2165 N N . GLN A 1 269 ? -20.741 -20.964 11.836 1.00 91.38 269 GLN A N 1
ATOM 2166 C CA . GLN A 1 269 ? -22.108 -20.753 11.343 1.00 91.38 269 GLN A CA 1
ATOM 2167 C C . GLN A 1 269 ? -23.178 -20.745 12.450 1.00 91.38 269 GLN A C 1
ATOM 2169 O O . GLN A 1 269 ? -24.331 -21.106 12.217 1.00 91.38 269 GLN A O 1
ATOM 2174 N N . LYS A 1 270 ? -22.806 -20.337 13.668 1.00 92.75 270 LYS A N 1
ATOM 2175 C CA . LYS A 1 270 ? -23.720 -20.192 14.810 1.00 92.75 270 LYS A CA 1
ATOM 2176 C C . LYS A 1 270 ? -23.528 -18.828 15.483 1.00 92.75 270 LYS A C 1
ATOM 2178 O O . LYS A 1 270 ? -23.135 -18.792 16.650 1.00 92.75 270 LYS A O 1
ATOM 2183 N N . PRO A 1 271 ? -23.732 -17.709 14.760 1.00 91.62 271 PRO A N 1
ATOM 2184 C CA . PRO A 1 271 ? -23.634 -16.392 15.369 1.00 91.62 271 PRO A CA 1
ATOM 2185 C C . PRO A 1 271 ? -24.749 -16.221 16.406 1.00 91.62 271 PRO A C 1
ATOM 2187 O O . PRO A 1 271 ? -25.877 -16.672 16.207 1.00 91.62 271 PRO A O 1
ATOM 2190 N N . TYR A 1 272 ? -24.420 -15.562 17.507 1.00 93.75 272 TYR A N 1
ATOM 2191 C CA . TYR A 1 272 ? -25.381 -15.107 18.506 1.00 93.75 272 TYR A CA 1
ATOM 2192 C C . TYR A 1 272 ? -25.464 -13.581 18.472 1.00 93.75 272 TYR A C 1
ATOM 2194 O O . TYR A 1 272 ? -24.640 -12.916 17.840 1.00 93.75 272 TYR A O 1
ATOM 2202 N N . ASP A 1 273 ? -26.474 -13.024 19.128 1.00 93.56 273 ASP A N 1
ATOM 2203 C CA . ASP A 1 273 ? -26.632 -11.580 19.226 1.00 93.56 273 ASP A CA 1
ATOM 2204 C C . ASP A 1 273 ? -25.616 -11.005 20.224 1.00 93.56 273 ASP A C 1
ATOM 2206 O O . ASP A 1 273 ? -25.668 -11.297 21.418 1.00 93.56 273 ASP A O 1
ATOM 2210 N N . LEU A 1 274 ? -24.667 -10.214 19.718 1.00 93.81 274 LEU A N 1
ATOM 2211 C CA . LEU A 1 274 ? -23.639 -9.564 20.529 1.00 93.81 274 LEU A CA 1
ATOM 2212 C C . LEU A 1 274 ? -24.182 -8.359 21.313 1.00 93.81 274 LEU A C 1
ATOM 2214 O O . LEU A 1 274 ? -23.541 -7.930 22.266 1.00 93.81 274 LEU A O 1
ATOM 2218 N N . ALA A 1 275 ? -25.332 -7.797 20.927 1.00 92.62 275 ALA A N 1
ATOM 2219 C CA . ALA A 1 275 ? -25.941 -6.669 21.630 1.00 92.62 275 ALA A CA 1
ATOM 2220 C C . ALA A 1 275 ? -26.495 -7.072 23.007 1.00 92.62 275 ALA A C 1
ATOM 2222 O O . ALA A 1 275 ? -26.662 -6.224 23.883 1.00 92.62 275 ALA A O 1
ATOM 2223 N N . VAL A 1 276 ? -26.749 -8.367 23.223 1.00 92.12 276 VAL A N 1
ATOM 2224 C CA . VAL A 1 276 ? -27.169 -8.900 24.520 1.00 92.12 276 VAL A CA 1
ATOM 2225 C C . VAL A 1 276 ? -25.945 -9.072 25.421 1.00 92.12 276 VAL A C 1
ATOM 2227 O O . VAL A 1 276 ? -25.134 -9.978 25.229 1.00 92.12 276 VAL A O 1
ATOM 2230 N N . THR A 1 277 ? -25.820 -8.209 26.432 1.00 90.00 277 THR A N 1
ATOM 2231 C CA . THR A 1 277 ? -24.710 -8.256 27.390 1.00 90.00 277 THR A CA 1
ATOM 2232 C C . THR A 1 277 ? -24.702 -9.571 28.167 1.00 90.00 277 THR A C 1
ATOM 2234 O O . THR A 1 277 ? -25.621 -9.882 28.923 1.00 90.00 277 THR A O 1
ATOM 2237 N N . ASN A 1 278 ? -23.616 -10.324 28.023 1.00 91.81 278 ASN A N 1
ATOM 2238 C CA . ASN A 1 278 ? -23.325 -11.496 28.838 1.00 91.81 278 ASN A CA 1
ATOM 2239 C C . ASN A 1 278 ? -22.702 -11.075 30.181 1.00 91.81 278 ASN A C 1
ATOM 2241 O O . ASN A 1 278 ? -21.530 -10.696 30.243 1.00 91.81 278 ASN A O 1
ATOM 2245 N N . THR A 1 279 ? -23.489 -11.169 31.253 1.00 91.69 279 THR A N 1
ATOM 2246 C CA . THR A 1 279 ? -23.071 -10.803 32.612 1.00 91.69 279 THR A CA 1
ATOM 2247 C C . THR A 1 279 ? -22.002 -11.735 33.180 1.00 91.69 279 THR A C 1
ATOM 2249 O O . THR A 1 279 ? -21.125 -11.264 33.894 1.00 91.69 279 THR A O 1
ATOM 2252 N N . GLU A 1 280 ? -22.011 -13.026 32.836 1.00 92.81 280 GLU A N 1
ATOM 2253 C CA . GLU A 1 280 ? -21.039 -14.005 33.350 1.00 92.81 280 GLU A CA 1
ATOM 2254 C C . GLU A 1 280 ? -19.620 -13.689 32.859 1.00 92.81 280 GLU A C 1
ATOM 2256 O O . GLU A 1 280 ? -18.677 -13.605 33.647 1.00 92.81 280 GLU A O 1
ATOM 2261 N N . VAL A 1 281 ? -19.474 -13.422 31.556 1.00 92.94 281 VAL A N 1
ATOM 2262 C CA . VAL A 1 281 ? -18.179 -13.049 30.959 1.00 92.94 281 VAL A CA 1
ATOM 2263 C C . VAL A 1 281 ? -17.703 -11.699 31.501 1.00 92.94 281 VAL A C 1
ATOM 2265 O O . VAL A 1 281 ? -16.514 -11.513 31.773 1.00 92.94 281 VAL A O 1
ATOM 2268 N N . LEU A 1 282 ? -18.623 -10.753 31.716 1.00 93.50 282 LEU A N 1
ATOM 2269 C CA . LEU A 1 282 ? -18.293 -9.464 32.320 1.00 93.50 282 LEU A CA 1
ATOM 2270 C C . LEU A 1 282 ? -17.801 -9.624 33.770 1.00 93.50 282 LEU A C 1
ATOM 2272 O O . LEU A 1 282 ? -16.811 -9.000 34.159 1.00 93.50 282 LEU A O 1
ATOM 2276 N N . GLU A 1 283 ? -18.429 -10.490 34.567 1.00 93.25 283 GLU A N 1
ATOM 2277 C CA . GLU A 1 283 ? -17.976 -10.818 35.923 1.00 93.25 283 GLU A CA 1
ATOM 2278 C C . GLU A 1 283 ? -16.584 -11.465 35.941 1.00 93.25 283 GLU A C 1
ATOM 2280 O O . GLU A 1 283 ? -15.764 -11.161 36.817 1.00 93.25 283 GLU A O 1
ATOM 2285 N N . ASP A 1 284 ? -16.279 -12.327 34.973 1.00 94.56 284 ASP A N 1
ATOM 2286 C CA . ASP A 1 284 ? -14.955 -12.936 34.834 1.00 94.56 284 ASP A CA 1
ATOM 2287 C C . ASP A 1 284 ? -13.886 -11.912 34.430 1.00 94.56 284 ASP A C 1
ATOM 2289 O O . ASP A 1 284 ? -12.776 -11.913 34.985 1.00 94.56 284 ASP A O 1
ATOM 2293 N N . CYS A 1 285 ? -14.239 -10.949 33.575 1.00 93.69 285 CYS A N 1
ATOM 2294 C CA . CYS A 1 285 ? -13.393 -9.789 33.292 1.00 93.69 285 CYS A CA 1
ATOM 2295 C C . CYS A 1 285 ? -13.111 -8.999 34.580 1.00 93.69 285 CYS A C 1
ATOM 2297 O O . CYS A 1 285 ? -11.957 -8.688 34.882 1.00 93.69 285 CYS A O 1
ATOM 2299 N N . TRP A 1 286 ? -14.127 -8.751 35.410 1.00 94.31 286 TRP A N 1
ATOM 2300 C CA . TRP A 1 286 ? -13.968 -8.096 36.713 1.00 94.31 286 TRP A CA 1
ATOM 2301 C C . TRP A 1 286 ? -13.074 -8.868 37.688 1.00 94.31 286 TRP A C 1
ATOM 2303 O O . TRP A 1 286 ? -12.285 -8.264 38.421 1.00 94.31 286 TRP A O 1
ATOM 2313 N N . LYS A 1 287 ? -13.180 -10.202 37.743 1.00 93.88 287 LYS A N 1
ATOM 2314 C CA . LYS A 1 287 ? -12.271 -11.043 38.546 1.00 93.88 287 LYS A CA 1
ATOM 2315 C C . LYS A 1 287 ? -10.828 -10.897 38.062 1.00 93.88 287 LYS A C 1
ATOM 2317 O O . LYS A 1 287 ? -9.916 -10.814 38.884 1.00 93.88 287 LYS A O 1
ATOM 2322 N N . THR A 1 288 ? -10.629 -10.818 36.749 1.00 93.19 288 THR A N 1
ATOM 2323 C CA . THR A 1 288 ? -9.312 -10.621 36.134 1.00 93.19 288 THR A CA 1
ATOM 2324 C C . THR A 1 288 ? -8.730 -9.254 36.483 1.00 93.19 288 THR A C 1
ATOM 2326 O O . THR A 1 288 ? -7.602 -9.189 36.966 1.00 93.19 288 THR A O 1
ATOM 2329 N N . VAL A 1 289 ? -9.505 -8.172 36.363 1.00 93.12 289 VAL A N 1
ATOM 2330 C CA . VAL A 1 289 ? -9.048 -6.822 36.740 1.00 93.12 289 VAL A CA 1
ATOM 2331 C C . VAL A 1 289 ? -8.687 -6.739 38.219 1.00 93.12 289 VAL A C 1
ATOM 2333 O O . VAL A 1 289 ? -7.623 -6.229 38.558 1.00 93.12 289 VAL A O 1
ATOM 2336 N N . ARG A 1 290 ? -9.520 -7.295 39.106 1.00 92.75 290 ARG A N 1
ATOM 2337 C CA . ARG A 1 290 ? -9.222 -7.326 40.547 1.00 92.75 290 ARG A CA 1
ATOM 2338 C C . ARG A 1 290 ? -7.921 -8.068 40.849 1.00 92.75 290 ARG A C 1
ATOM 2340 O O . ARG A 1 290 ? -7.154 -7.625 41.700 1.00 92.75 290 ARG A O 1
ATOM 2347 N N . ARG A 1 291 ? -7.646 -9.163 40.134 1.00 91.94 291 ARG A N 1
ATOM 2348 C CA . ARG A 1 291 ? -6.378 -9.896 40.240 1.00 91.94 291 ARG A CA 1
ATOM 2349 C C . ARG A 1 291 ? -5.198 -9.055 39.748 1.00 91.94 291 ARG A C 1
ATOM 2351 O O . ARG A 1 291 ? -4.206 -8.956 40.461 1.00 91.94 291 ARG A O 1
ATOM 2358 N N . GLU A 1 292 ? -5.322 -8.410 38.585 1.00 91.06 292 GLU A N 1
ATOM 2359 C CA . GLU A 1 292 ? -4.288 -7.513 38.043 1.00 91.06 292 GLU A CA 1
ATOM 2360 C C . GLU A 1 292 ? -3.975 -6.359 39.011 1.00 91.06 292 GLU A C 1
ATOM 2362 O O . GLU A 1 292 ? -2.812 -6.000 39.195 1.00 91.06 292 GLU A O 1
ATOM 2367 N N . GLU A 1 293 ? -4.995 -5.756 39.628 1.00 89.75 293 GLU A N 1
ATOM 2368 C CA . GLU A 1 293 ? -4.817 -4.695 40.623 1.00 89.75 293 GLU A CA 1
ATOM 2369 C C . GLU A 1 293 ? -4.123 -5.213 41.884 1.00 89.75 293 GLU A C 1
ATOM 2371 O O . GLU A 1 293 ? -3.163 -4.595 42.345 1.00 89.75 293 GLU A O 1
ATOM 2376 N N . PHE A 1 294 ? -4.548 -6.368 42.400 1.00 88.94 294 PHE A N 1
ATOM 2377 C CA . PHE A 1 294 ? -3.928 -6.993 43.567 1.00 88.94 294 PHE A CA 1
ATOM 2378 C C . PHE A 1 294 ? -2.445 -7.323 43.321 1.00 88.94 294 PHE A C 1
ATOM 2380 O O . PHE A 1 294 ? -1.578 -6.960 44.118 1.00 88.94 294 PHE A O 1
ATOM 2387 N N . GLU A 1 295 ? -2.112 -7.914 42.173 1.00 89.62 295 GLU A N 1
ATOM 2388 C CA . GLU A 1 295 ? -0.722 -8.194 41.793 1.00 89.62 295 GLU A CA 1
ATOM 2389 C C . GLU A 1 295 ? 0.120 -6.919 41.643 1.00 89.62 295 GLU A C 1
ATOM 2391 O O . GLU A 1 295 ? 1.284 -6.894 42.047 1.00 89.62 295 GLU A O 1
ATOM 2396 N N . LYS A 1 296 ? -0.452 -5.840 41.091 1.00 87.31 296 LYS A N 1
ATOM 2397 C CA . LYS A 1 296 ? 0.224 -4.535 41.013 1.00 87.31 296 LYS A CA 1
ATOM 2398 C C . LYS A 1 296 ? 0.499 -3.964 42.402 1.00 87.31 296 LYS A C 1
ATOM 2400 O O . LYS A 1 296 ? 1.581 -3.421 42.613 1.00 87.31 296 LYS A O 1
ATOM 2405 N N . THR A 1 297 ? -0.436 -4.106 43.344 1.00 87.69 297 THR A N 1
ATOM 2406 C CA . THR A 1 297 ? -0.223 -3.653 44.728 1.00 87.69 297 THR A CA 1
ATOM 2407 C C . THR A 1 297 ? 0.877 -4.439 45.434 1.00 87.69 297 THR A C 1
ATOM 2409 O O . THR A 1 297 ? 1.731 -3.818 46.058 1.00 87.69 297 THR A O 1
ATOM 2412 N N . LEU A 1 298 ? 0.930 -5.765 45.260 1.00 86.12 298 LEU A N 1
ATOM 2413 C CA . LEU A 1 298 ? 1.998 -6.602 45.819 1.00 86.12 298 LEU A CA 1
ATOM 2414 C C . LEU A 1 298 ? 3.375 -6.204 45.274 1.00 86.12 298 LEU A C 1
ATOM 2416 O O . LEU A 1 298 ? 4.286 -5.924 46.045 1.00 86.12 298 LEU A O 1
ATOM 2420 N N . LYS A 1 299 ? 3.506 -6.069 43.948 1.00 83.00 299 LYS A N 1
ATOM 2421 C CA . LYS A 1 299 ? 4.766 -5.630 43.323 1.00 83.00 299 LYS A CA 1
ATOM 2422 C C . LYS A 1 299 ? 5.171 -4.219 43.756 1.00 83.00 299 LYS A C 1
ATOM 2424 O O . LYS A 1 299 ? 6.355 -3.946 43.919 1.00 83.00 299 LYS A O 1
ATOM 2429 N N . GLY A 1 300 ? 4.202 -3.322 43.950 1.00 76.12 300 GLY A N 1
ATOM 2430 C CA . GLY A 1 300 ? 4.449 -1.978 44.474 1.00 76.12 300 GLY A CA 1
ATOM 2431 C C . GLY A 1 300 ? 4.953 -1.979 45.921 1.00 76.12 300 GLY A C 1
ATOM 2432 O O . GLY A 1 300 ? 5.823 -1.179 46.257 1.00 76.12 300 GLY A O 1
ATOM 2433 N N . MET A 1 301 ? 4.456 -2.897 46.756 1.00 71.75 301 MET A N 1
ATOM 2434 C CA . MET A 1 301 ? 4.928 -3.092 48.132 1.00 71.75 301 MET A CA 1
ATOM 2435 C C . MET A 1 301 ? 6.343 -3.686 48.176 1.00 71.75 301 MET A C 1
ATOM 2437 O O . MET A 1 301 ? 7.175 -3.185 48.928 1.00 71.75 301 MET A O 1
ATOM 2441 N N . ASP A 1 302 ? 6.655 -4.669 47.328 1.00 68.12 302 ASP A N 1
ATOM 2442 C CA . ASP A 1 302 ? 8.005 -5.248 47.234 1.00 68.12 302 ASP A CA 1
ATOM 2443 C C . ASP A 1 302 ? 9.054 -4.213 46.780 1.00 68.12 302 ASP A C 1
ATOM 2445 O O . ASP A 1 302 ? 10.172 -4.181 47.299 1.00 68.12 302 ASP A O 1
ATOM 2449 N N . LEU A 1 303 ? 8.692 -3.311 45.855 1.00 66.62 303 LEU A N 1
ATOM 2450 C CA . LEU A 1 303 ? 9.549 -2.189 45.448 1.00 66.62 303 LEU A CA 1
ATOM 2451 C C . LEU A 1 303 ? 9.746 -1.152 46.566 1.00 66.62 303 LEU A C 1
ATOM 2453 O O . LEU A 1 303 ? 10.841 -0.606 46.685 1.00 66.62 303 LEU A O 1
ATOM 2457 N N . ALA A 1 304 ? 8.730 -0.889 47.393 1.00 59.34 304 ALA A N 1
ATOM 2458 C CA . ALA A 1 304 ? 8.848 0.031 48.527 1.00 59.34 304 ALA A CA 1
ATOM 2459 C C . ALA A 1 304 ? 9.758 -0.537 49.634 1.00 59.34 304 ALA A C 1
ATOM 2461 O O . ALA A 1 304 ? 10.646 0.161 50.119 1.00 59.34 304 ALA A O 1
ATOM 2462 N N . ILE A 1 305 ? 9.623 -1.829 49.953 1.00 58.72 305 ILE A N 1
ATOM 2463 C CA . ILE A 1 305 ? 10.478 -2.522 50.935 1.00 58.72 305 ILE A CA 1
ATOM 2464 C C . ILE A 1 305 ? 11.937 -2.620 50.438 1.00 58.72 305 ILE A C 1
ATOM 2466 O O . ILE A 1 305 ? 12.879 -2.550 51.230 1.00 58.72 305 ILE A O 1
ATOM 2470 N N . GLY A 1 306 ? 12.156 -2.733 49.122 1.00 52.69 306 GLY A N 1
ATOM 2471 C CA . GLY A 1 306 ? 13.493 -2.711 48.517 1.00 52.69 306 GLY A CA 1
ATOM 2472 C C . GLY A 1 306 ? 14.225 -1.364 48.626 1.00 52.69 306 GLY A C 1
ATOM 2473 O O . GLY A 1 306 ? 15.455 -1.348 48.660 1.00 52.69 306 GLY A O 1
ATOM 2474 N N . ILE A 1 307 ? 13.497 -0.246 48.720 1.00 54.75 307 ILE A N 1
ATOM 2475 C CA . ILE A 1 307 ? 14.076 1.099 48.889 1.00 54.75 307 ILE A CA 1
ATOM 2476 C C . ILE A 1 307 ? 14.425 1.366 50.363 1.00 54.75 307 ILE A C 1
ATOM 2478 O O . ILE A 1 307 ? 15.481 1.936 50.641 1.00 54.75 307 ILE A O 1
ATOM 2482 N N . ASP A 1 308 ? 13.622 0.875 51.311 1.00 48.06 308 ASP A N 1
ATOM 2483 C CA . ASP A 1 308 ? 13.897 1.034 52.749 1.00 48.06 308 ASP A CA 1
ATOM 2484 C C . ASP A 1 308 ? 15.124 0.223 53.219 1.00 48.06 308 ASP A C 1
ATOM 2486 O O . ASP A 1 308 ? 15.845 0.639 54.131 1.00 48.06 308 ASP A O 1
ATOM 2490 N N . ASN A 1 309 ? 15.455 -0.882 52.540 1.00 48.75 309 ASN A N 1
ATOM 2491 C CA . ASN A 1 309 ? 16.666 -1.665 52.823 1.00 48.75 309 ASN A CA 1
ATOM 2492 C C . ASN A 1 309 ? 17.979 -1.019 52.335 1.00 48.75 309 ASN A C 1
ATOM 2494 O O . ASN A 1 309 ? 19.049 -1.455 52.753 1.00 48.75 309 ASN A O 1
ATOM 2498 N N . LEU A 1 310 ? 17.933 0.039 51.514 1.00 48.25 310 LEU A N 1
ATOM 2499 C CA . LEU A 1 310 ? 19.123 0.830 51.153 1.00 48.25 310 LEU A CA 1
ATOM 2500 C C . LEU A 1 310 ? 19.447 1.939 52.170 1.00 48.25 310 LEU A C 1
ATOM 2502 O O . LEU A 1 310 ? 20.535 2.509 52.109 1.00 48.25 310 LEU A O 1
ATOM 2506 N N . PHE A 1 311 ? 18.555 2.217 53.128 1.00 45.66 311 PHE A N 1
ATOM 2507 C CA . PHE A 1 311 ? 18.776 3.213 54.187 1.00 45.66 311 PHE A CA 1
ATOM 2508 C C . PHE A 1 311 ? 19.039 2.617 55.582 1.00 45.66 311 PHE A C 1
ATOM 2510 O O . PHE A 1 311 ? 19.397 3.363 56.493 1.00 45.66 311 PHE A O 1
ATOM 2517 N N . LEU A 1 312 ? 18.922 1.295 55.766 1.00 46.47 312 LEU A N 1
ATOM 2518 C CA . LEU A 1 312 ? 19.017 0.646 57.086 1.00 46.47 312 LEU A CA 1
ATOM 2519 C C . LEU A 1 312 ? 20.218 -0.291 57.295 1.00 46.47 312 LEU A C 1
ATOM 2521 O O . LEU A 1 312 ? 20.288 -0.970 58.319 1.00 46.47 312 LEU A O 1
ATOM 2525 N N . THR A 1 313 ? 21.228 -0.278 56.421 1.00 49.22 313 THR A N 1
ATOM 2526 C CA . THR A 1 313 ? 22.504 -0.970 56.684 1.00 49.22 313 THR A CA 1
ATOM 2527 C C . THR A 1 313 ? 23.680 0.002 56.708 1.00 49.22 313 THR A C 1
ATOM 2529 O O . THR A 1 313 ? 24.365 0.184 55.706 1.00 49.22 313 THR A O 1
ATOM 2532 N N . ASN A 1 314 ? 23.899 0.643 57.860 1.00 43.62 314 ASN A N 1
ATOM 2533 C CA . ASN A 1 314 ? 25.225 0.816 58.474 1.00 43.62 314 ASN A CA 1
ATOM 2534 C C . ASN A 1 314 ? 25.105 1.612 59.782 1.00 43.62 314 ASN A C 1
ATOM 2536 O O . ASN A 1 314 ? 25.234 2.832 59.809 1.00 43.62 314 ASN A O 1
ATOM 2540 N N . SER A 1 315 ? 24.901 0.903 60.891 1.00 45.25 315 SER A N 1
ATOM 2541 C CA . SER A 1 315 ? 25.198 1.429 62.226 1.00 45.25 315 SER A CA 1
ATOM 2542 C C . SER A 1 315 ? 25.755 0.316 63.107 1.00 45.25 315 SER A C 1
ATOM 2544 O O . SER A 1 315 ? 25.092 -0.162 64.016 1.00 45.25 315 SER A O 1
ATOM 2546 N N . THR A 1 316 ? 26.980 -0.116 62.806 1.00 46.84 316 THR A N 1
ATOM 2547 C CA . THR A 1 316 ? 27.895 -0.740 63.774 1.00 46.84 316 THR A CA 1
ATOM 2548 C C . THR A 1 316 ? 29.320 -0.595 63.246 1.00 46.84 316 THR A C 1
ATOM 2550 O O . THR A 1 316 ? 29.737 -1.343 62.365 1.00 46.84 316 THR A O 1
ATOM 2553 N N . GLY A 1 317 ? 30.077 0.370 63.768 1.00 40.53 317 GLY A N 1
ATOM 2554 C CA . GLY A 1 317 ? 31.492 0.515 63.430 1.00 40.53 317 GLY A CA 1
ATOM 2555 C C . GLY A 1 317 ? 32.108 1.795 63.980 1.00 40.53 317 GLY A C 1
ATOM 2556 O O . GLY A 1 317 ? 32.096 2.802 63.293 1.00 40.53 317 GLY A O 1
ATOM 2557 N N . ASN A 1 318 ? 32.596 1.706 65.222 1.00 42.25 318 ASN A N 1
ATOM 2558 C CA . ASN A 1 318 ? 33.570 2.542 65.948 1.00 42.25 318 ASN A CA 1
ATOM 2559 C C . ASN A 1 318 ? 33.742 4.045 65.608 1.00 42.25 318 ASN A C 1
ATOM 2561 O O . ASN A 1 318 ? 34.018 4.406 64.465 1.00 42.25 318 ASN A O 1
ATOM 2565 N N . PRO A 1 319 ? 33.759 4.931 66.627 1.00 47.72 319 PRO A N 1
ATOM 2566 C CA . PRO A 1 319 ? 34.082 6.338 66.422 1.00 47.72 319 PRO A CA 1
ATOM 2567 C C . PRO A 1 319 ? 35.582 6.528 66.103 1.00 47.72 319 PRO A C 1
ATOM 2569 O O . PRO A 1 319 ? 36.428 5.918 66.765 1.00 47.72 319 PRO A O 1
ATOM 2572 N N . PRO A 1 320 ? 35.945 7.388 65.133 1.00 57.22 320 PRO A N 1
ATOM 2573 C CA . PRO A 1 320 ? 37.330 7.784 64.899 1.00 57.22 320 PRO A CA 1
ATOM 2574 C C . PRO A 1 320 ? 37.799 8.830 65.934 1.00 57.22 320 PRO A C 1
ATOM 2576 O O . PRO A 1 320 ? 36.974 9.522 66.538 1.00 57.22 320 PRO A O 1
ATOM 2579 N N . PRO A 1 321 ? 39.120 8.959 66.160 1.00 45.00 321 PRO A N 1
ATOM 2580 C CA . PRO A 1 321 ? 39.669 9.806 67.211 1.00 45.00 321 PRO A CA 1
ATOM 2581 C C . PRO A 1 321 ? 39.557 11.298 66.867 1.00 45.00 321 PRO A C 1
ATOM 2583 O O . PRO A 1 321 ? 39.684 11.708 65.713 1.00 45.00 321 PRO A O 1
ATOM 2586 N N . LEU A 1 322 ? 39.345 12.105 67.909 1.00 47.47 322 LEU A N 1
ATOM 2587 C CA . LEU A 1 322 ? 39.236 13.564 67.856 1.00 47.47 322 LEU A CA 1
ATOM 2588 C C . LEU A 1 322 ? 40.514 14.223 67.295 1.00 47.47 322 LEU A C 1
ATOM 2590 O O . LEU A 1 322 ? 41.602 13.955 67.812 1.00 47.47 322 LEU A O 1
ATOM 2594 N N . PRO A 1 323 ? 40.406 15.156 66.332 1.00 58.41 323 PRO A N 1
ATOM 2595 C CA . PRO A 1 323 ? 41.476 16.095 66.020 1.00 58.41 323 PRO A CA 1
ATOM 2596 C C . PRO A 1 323 ? 41.391 17.369 66.895 1.00 58.41 323 PRO A C 1
ATOM 2598 O O . PRO A 1 323 ? 40.303 17.756 67.330 1.00 58.41 323 PRO A O 1
ATOM 2601 N N . PRO A 1 324 ? 42.530 18.038 67.167 1.00 46.69 324 PRO A N 1
ATOM 2602 C CA . PRO A 1 324 ? 42.606 19.193 68.063 1.00 46.69 324 PRO A CA 1
ATOM 2603 C C . PRO A 1 324 ? 42.035 20.480 67.436 1.00 46.69 324 PRO A C 1
ATOM 2605 O O . PRO A 1 324 ? 41.932 20.587 66.210 1.00 46.69 324 PRO A O 1
ATOM 2608 N N . PRO A 1 325 ? 41.690 21.489 68.260 1.00 46.69 325 PRO A N 1
ATOM 2609 C CA . PRO A 1 325 ? 40.908 22.632 67.818 1.00 46.69 325 PRO A CA 1
ATOM 2610 C C . PRO A 1 325 ? 41.770 23.630 67.043 1.00 46.69 325 PRO A C 1
ATOM 2612 O O . PRO A 1 325 ? 42.869 23.991 67.471 1.00 46.69 325 PRO A O 1
ATOM 2615 N N . ARG A 1 326 ? 41.235 24.150 65.933 1.00 37.50 326 ARG A N 1
ATOM 2616 C CA . ARG A 1 326 ? 41.704 25.405 65.339 1.00 37.50 326 ARG A CA 1
ATOM 2617 C C . ARG A 1 326 ? 40.547 26.338 65.001 1.00 37.50 326 ARG A C 1
ATOM 2619 O O . ARG A 1 326 ? 39.471 25.928 64.585 1.00 37.50 326 ARG A O 1
ATOM 2626 N N . LEU A 1 327 ? 40.852 27.597 65.277 1.00 37.22 327 LEU A N 1
ATOM 2627 C CA . LEU A 1 327 ? 40.040 28.801 65.295 1.00 37.22 327 LEU A CA 1
ATOM 2628 C C . LEU A 1 327 ? 39.531 29.246 63.914 1.00 37.22 327 LEU A C 1
ATOM 2630 O O . LEU A 1 327 ? 40.232 29.118 62.918 1.00 37.22 327 LEU A O 1
ATOM 2634 N N . SER A 1 328 ? 38.341 29.856 63.961 1.00 35.88 328 SER A N 1
ATOM 2635 C CA . SER A 1 328 ? 37.850 31.042 63.233 1.00 35.88 328 SER A CA 1
ATOM 2636 C C . SER A 1 328 ? 38.168 31.253 61.746 1.00 35.88 328 SER A C 1
ATOM 2638 O O . SER A 1 328 ? 39.321 31.461 61.377 1.00 35.88 328 SER A O 1
ATOM 2640 N N . ASN A 1 329 ? 37.086 31.433 60.977 1.00 32.25 329 ASN A N 1
ATOM 2641 C CA . ASN A 1 329 ? 36.774 32.503 59.999 1.00 32.25 329 ASN A CA 1
ATOM 2642 C C . ASN A 1 329 ? 36.046 31.861 58.809 1.00 32.25 329 ASN A C 1
ATOM 2644 O O . ASN A 1 329 ? 36.518 30.864 58.287 1.00 32.25 329 ASN A O 1
ATOM 2648 N N . SER A 1 330 ? 34.828 32.224 58.411 1.00 36.00 330 SER A N 1
ATOM 2649 C CA . SER A 1 330 ? 34.192 33.507 58.073 1.00 36.00 330 SER A CA 1
ATOM 2650 C C . SER A 1 330 ? 33.676 33.355 56.625 1.00 36.00 330 SER A C 1
ATOM 2652 O O . SER A 1 330 ? 34.343 32.754 55.795 1.00 36.00 330 SER A O 1
ATOM 2654 N N . TYR A 1 331 ? 32.445 33.823 56.391 1.00 36.44 331 TYR A N 1
ATOM 2655 C CA . TYR A 1 331 ? 31.762 34.134 55.121 1.00 36.44 331 TYR A CA 1
ATOM 2656 C C . TYR A 1 331 ? 32.037 33.282 53.856 1.00 36.44 331 TYR A C 1
ATOM 2658 O O . TYR A 1 331 ? 33.123 33.319 53.299 1.00 36.44 331 TYR A O 1
ATOM 2666 N N . GLN A 1 332 ? 30.983 32.739 53.231 1.00 38.78 332 GLN A N 1
ATOM 2667 C CA . GLN A 1 332 ? 30.324 33.410 52.095 1.00 38.78 332 GLN A CA 1
ATOM 2668 C C . GLN A 1 332 ? 29.141 32.617 51.509 1.00 38.78 332 GLN A C 1
ATOM 2670 O O . GLN A 1 332 ? 29.110 31.397 51.412 1.00 38.78 332 GLN A O 1
ATOM 2675 N N . THR A 1 333 ? 28.166 33.430 51.131 1.00 39.06 333 THR A N 1
ATOM 2676 C CA . THR A 1 333 ? 26.904 33.258 50.419 1.00 39.06 333 THR A CA 1
ATOM 2677 C C . THR A 1 333 ? 27.069 32.739 48.985 1.00 39.06 333 THR A C 1
ATOM 2679 O O . THR A 1 333 ? 27.969 33.195 48.290 1.00 39.06 333 THR A O 1
ATOM 2682 N N . THR A 1 334 ? 26.127 31.926 48.487 1.00 37.88 334 THR A N 1
ATOM 2683 C CA . THR A 1 334 ? 25.596 31.944 47.091 1.00 37.88 334 THR A CA 1
ATOM 2684 C C . THR A 1 334 ? 24.464 30.907 46.983 1.00 37.88 334 THR A C 1
ATOM 2686 O O . THR A 1 334 ? 24.689 29.715 47.120 1.00 37.88 334 THR A O 1
ATOM 2689 N N . ARG A 1 335 ? 23.182 31.298 47.050 1.00 36.47 335 ARG A N 1
ATOM 2690 C CA . ARG A 1 335 ? 22.279 31.637 45.923 1.00 36.47 335 ARG A CA 1
ATOM 2691 C C . ARG A 1 335 ? 22.467 30.758 44.679 1.00 36.47 335 ARG A C 1
ATOM 2693 O O . ARG A 1 335 ? 23.361 31.011 43.884 1.00 36.47 335 ARG A O 1
ATOM 2700 N N . LEU A 1 336 ? 21.534 29.825 44.475 1.00 35.12 336 LEU A N 1
ATOM 2701 C CA . LEU A 1 336 ? 21.271 29.174 43.192 1.00 35.12 336 LEU A CA 1
ATOM 2702 C C . LEU A 1 336 ? 19.825 29.470 42.777 1.00 35.12 336 LEU A C 1
ATOM 2704 O O . LEU A 1 336 ? 18.862 29.148 43.470 1.00 35.12 336 LEU A O 1
ATOM 2708 N N . THR A 1 337 ? 19.729 30.192 41.670 1.00 37.84 337 THR A N 1
ATOM 2709 C CA . THR A 1 337 ? 18.541 30.725 41.010 1.00 37.84 337 THR A CA 1
ATOM 2710 C C . THR A 1 337 ? 17.753 29.631 40.291 1.00 37.84 337 THR A C 1
ATOM 2712 O O . THR A 1 337 ? 18.307 28.899 39.475 1.00 37.84 337 THR A O 1
ATOM 2715 N N . HIS A 1 338 ? 16.447 29.568 40.558 1.00 34.97 338 HIS A N 1
ATOM 2716 C CA . HIS A 1 338 ? 15.452 28.931 39.695 1.00 34.97 338 HIS A CA 1
ATOM 2717 C C . HIS A 1 338 ? 15.250 29.778 38.429 1.00 34.97 338 HIS A C 1
ATOM 2719 O O . HIS A 1 338 ? 14.930 30.962 38.531 1.00 34.97 338 HIS A O 1
ATOM 2725 N N . CYS A 1 339 ? 15.378 29.168 37.251 1.00 33.56 339 CYS A N 1
ATOM 2726 C CA . CYS A 1 339 ? 14.902 29.734 35.990 1.00 33.56 339 CYS A CA 1
ATOM 2727 C C . CYS A 1 339 ? 13.609 29.018 35.585 1.00 33.56 339 CYS A C 1
ATOM 2729 O O . CYS A 1 339 ? 13.644 27.902 35.077 1.00 33.56 339 CYS A O 1
ATOM 2731 N N . ASN A 1 340 ? 12.475 29.687 35.807 1.00 34.50 340 ASN A N 1
ATOM 2732 C CA . ASN A 1 340 ? 11.203 29.392 35.153 1.00 34.50 340 ASN A CA 1
ATOM 2733 C C . ASN A 1 340 ? 11.260 29.921 33.712 1.00 34.50 340 ASN A C 1
ATOM 2735 O O . ASN A 1 340 ? 11.559 31.095 33.499 1.00 34.50 340 ASN A O 1
ATOM 2739 N N . HIS A 1 341 ? 10.952 29.081 32.727 1.00 34.78 341 HIS A N 1
ATOM 2740 C CA . HIS A 1 341 ? 10.617 29.523 31.373 1.00 34.78 341 HIS A CA 1
ATOM 2741 C C . HIS A 1 341 ? 9.093 29.620 31.250 1.00 34.78 341 HIS A C 1
ATOM 2743 O O . HIS A 1 341 ? 8.411 28.618 31.060 1.00 34.78 341 HIS A O 1
ATOM 2749 N N . ASN A 1 342 ? 8.581 30.847 31.374 1.00 33.50 342 ASN A N 1
ATOM 2750 C CA . ASN A 1 342 ? 7.284 31.250 30.838 1.00 33.50 342 ASN A CA 1
ATOM 2751 C C . ASN A 1 342 ? 7.491 31.617 29.364 1.00 33.50 342 ASN A C 1
ATOM 2753 O O . ASN A 1 342 ? 8.267 32.523 29.062 1.00 33.50 342 ASN A O 1
ATOM 2757 N N . LEU A 1 343 ? 6.801 30.926 28.461 1.00 38.28 343 LEU A N 1
ATOM 2758 C CA . LEU A 1 343 ? 6.631 31.350 27.074 1.00 38.28 343 LEU A CA 1
ATOM 2759 C C . LEU A 1 343 ? 5.211 31.902 26.928 1.00 38.28 343 LEU A C 1
ATOM 2761 O O . LEU A 1 343 ? 4.257 31.153 26.735 1.00 38.28 343 LEU A O 1
ATOM 2765 N N . ASP A 1 344 ? 5.106 33.225 27.047 1.00 33.03 344 ASP A N 1
ATOM 2766 C CA . ASP A 1 344 ? 3.969 34.009 26.573 1.00 33.03 344 ASP A CA 1
ATOM 2767 C C . ASP A 1 344 ? 3.980 34.007 25.039 1.00 33.03 344 ASP A C 1
ATOM 2769 O O . ASP A 1 344 ? 4.884 34.559 24.409 1.00 33.03 344 ASP A O 1
ATOM 2773 N N . ILE A 1 345 ? 2.966 33.391 24.429 1.00 39.78 345 ILE A N 1
ATOM 2774 C CA . ILE A 1 345 ? 2.681 33.534 22.998 1.00 39.78 345 ILE A CA 1
ATOM 2775 C C . ILE A 1 345 ? 1.529 34.525 22.857 1.00 39.78 345 ILE A C 1
ATOM 2777 O O . ILE A 1 345 ? 0.367 34.230 23.138 1.00 39.78 345 ILE A O 1
ATOM 2781 N N . THR A 1 346 ? 1.885 35.724 22.416 1.00 38.69 346 THR A N 1
ATOM 2782 C CA . THR A 1 346 ? 0.987 36.797 22.003 1.00 38.69 346 THR A CA 1
ATOM 2783 C C . THR A 1 346 ? 0.405 36.496 20.617 1.00 38.69 346 THR A C 1
ATOM 2785 O O . THR A 1 346 ? 1.131 36.263 19.653 1.00 38.69 346 THR A O 1
ATOM 2788 N N . TYR A 1 347 ? -0.925 36.519 20.499 1.00 40.88 347 TYR A N 1
ATOM 2789 C CA . TYR A 1 347 ? -1.637 36.491 19.217 1.00 40.88 347 TYR A CA 1
ATOM 2790 C C . TYR A 1 347 ? -1.833 37.922 18.692 1.00 40.88 347 TYR A C 1
ATOM 2792 O O . TYR A 1 347 ? -2.382 38.753 19.422 1.00 40.88 347 TYR A O 1
ATOM 2800 N N . PRO A 1 348 ? -1.475 38.235 17.434 1.00 48.22 348 PRO A N 1
ATOM 2801 C CA . PRO A 1 348 ? -1.889 39.478 16.805 1.00 48.22 348 PRO A CA 1
ATOM 2802 C C . PRO A 1 348 ? -3.313 39.362 16.243 1.00 48.22 348 PRO A C 1
ATOM 2804 O O . PRO A 1 348 ? -3.638 38.513 15.413 1.00 48.22 348 PRO A O 1
ATOM 2807 N N . THR A 1 349 ? -4.162 40.270 16.708 1.00 40.50 349 THR A N 1
ATOM 2808 C CA . THR A 1 349 ? -5.504 40.570 16.217 1.00 40.50 349 THR A CA 1
ATOM 2809 C C . THR A 1 349 ? -5.437 41.228 14.837 1.00 40.50 349 THR A C 1
ATOM 2811 O O . THR A 1 349 ? -5.035 42.383 14.705 1.00 40.50 349 THR A O 1
ATOM 2814 N N . HIS A 1 350 ? -5.885 40.531 13.789 1.00 43.88 350 HIS A N 1
ATOM 2815 C CA . HIS A 1 350 ? -6.153 41.172 12.502 1.00 43.88 350 HIS A CA 1
ATOM 2816 C C . HIS A 1 350 ? -7.590 41.696 12.444 1.00 43.88 350 HIS A C 1
ATOM 2818 O O . HIS A 1 350 ? -8.569 40.952 12.483 1.00 43.88 350 HIS A O 1
ATOM 2824 N N . ARG A 1 351 ? -7.669 43.027 12.364 1.00 37.09 351 ARG A N 1
ATOM 2825 C CA . ARG A 1 351 ? -8.853 43.846 12.097 1.00 37.09 351 ARG A CA 1
ATOM 2826 C C . ARG A 1 351 ? -9.602 43.376 10.848 1.00 37.09 351 ARG A C 1
ATOM 2828 O O . ARG A 1 351 ? -9.051 43.384 9.751 1.00 37.09 351 ARG A O 1
ATOM 2835 N N . CYS A 1 352 ? -10.895 43.115 11.027 1.00 38.88 352 CYS A N 1
ATOM 2836 C CA . CYS A 1 352 ? -11.911 43.289 9.995 1.00 38.88 352 CYS A CA 1
ATOM 2837 C C . CYS A 1 352 ? -11.973 44.764 9.574 1.00 38.88 352 CYS A C 1
ATOM 2839 O O . CYS A 1 352 ? -12.158 45.636 10.426 1.00 38.88 352 CYS A O 1
ATOM 2841 N N . HIS A 1 353 ? -11.873 45.029 8.270 1.00 46.00 353 HIS A N 1
ATOM 2842 C CA . HIS A 1 353 ? -12.346 46.273 7.671 1.00 46.00 353 HIS A CA 1
ATOM 2843 C C . HIS A 1 353 ? -13.606 45.999 6.844 1.00 46.00 353 HIS A C 1
ATOM 2845 O O . HIS A 1 353 ? -13.714 45.008 6.128 1.00 46.00 353 HIS A O 1
ATOM 2851 N N . MET A 1 354 ? -14.557 46.897 7.057 1.00 38.66 354 MET A N 1
ATOM 2852 C CA . MET A 1 354 ? -15.927 46.980 6.573 1.00 38.66 354 MET A CA 1
ATOM 2853 C C . MET A 1 354 ? -16.119 47.080 5.048 1.00 38.66 354 MET A C 1
ATOM 2855 O O . MET A 1 354 ? -15.310 47.694 4.365 1.00 38.66 354 MET A O 1
ATOM 2859 N N . CYS A 1 355 ? -17.308 46.606 4.640 1.00 35.25 355 CYS A N 1
ATOM 2860 C CA . CYS A 1 355 ? -18.255 47.144 3.644 1.00 35.25 355 CYS A CA 1
ATOM 2861 C C . CYS A 1 355 ? -17.863 47.239 2.157 1.00 35.25 355 CYS A C 1
ATOM 2863 O O . CYS A 1 355 ? -17.013 48.035 1.790 1.00 35.25 355 CYS A O 1
ATOM 2865 N N . ASP A 1 356 ? -18.667 46.598 1.294 1.00 39.03 356 ASP A N 1
ATOM 2866 C CA . ASP A 1 356 ? -19.670 47.350 0.513 1.00 39.03 356 ASP A CA 1
ATOM 2867 C C . ASP A 1 356 ? -20.850 46.444 0.059 1.00 39.03 356 ASP A C 1
ATOM 2869 O O . ASP A 1 356 ? -20.603 45.325 -0.404 1.00 39.03 356 ASP A O 1
ATOM 2873 N N . PRO A 1 357 ? -22.129 46.863 0.183 1.00 51.28 357 PRO A N 1
ATOM 2874 C CA . PRO A 1 357 ? -23.295 46.058 -0.158 1.00 51.28 357 PRO A CA 1
ATOM 2875 C C . PRO A 1 357 ? -24.038 46.621 -1.379 1.00 51.28 357 PRO A C 1
ATOM 2877 O O . PRO A 1 357 ? -24.970 47.393 -1.216 1.00 51.28 357 PRO A O 1
ATOM 2880 N N . HIS A 1 358 ? -23.717 46.200 -2.607 1.00 43.94 358 HIS A N 1
ATOM 2881 C CA . HIS A 1 358 ? -24.586 46.459 -3.767 1.00 43.94 358 HIS A CA 1
ATOM 2882 C C . HIS A 1 358 ? -24.323 45.491 -4.932 1.00 43.94 358 HIS A C 1
ATOM 2884 O O . HIS A 1 358 ? -23.391 45.687 -5.703 1.00 43.94 358 HIS A O 1
ATOM 2890 N N . ARG A 1 359 ? -25.215 44.510 -5.140 1.00 45.94 359 ARG A N 1
ATOM 2891 C CA . ARG A 1 359 ? -26.027 44.398 -6.373 1.00 45.94 359 ARG A CA 1
ATOM 2892 C C . ARG A 1 359 ? -26.885 43.134 -6.384 1.00 45.94 359 ARG A C 1
ATOM 2894 O O . ARG A 1 359 ? -26.412 42.019 -6.558 1.00 45.94 359 ARG A O 1
ATOM 2901 N N . CYS A 1 360 ? -28.188 43.372 -6.302 1.00 39.38 360 CYS A N 1
ATOM 2902 C CA . CYS A 1 360 ? -29.202 42.541 -6.929 1.00 39.38 360 CYS A CA 1
ATOM 2903 C C . CYS A 1 360 ? -29.006 42.540 -8.457 1.00 39.38 360 CYS A C 1
ATOM 2905 O O . CYS A 1 360 ? -28.852 43.617 -9.037 1.00 39.38 360 CYS A O 1
ATOM 2907 N N . ARG A 1 361 ? -29.135 41.384 -9.116 1.00 40.28 361 ARG A N 1
ATOM 2908 C CA . ARG A 1 361 ? -30.254 41.103 -10.040 1.00 40.28 361 ARG A CA 1
ATOM 2909 C C . ARG A 1 361 ? -30.215 39.657 -10.568 1.00 40.28 361 ARG A C 1
ATOM 2911 O O . ARG A 1 361 ? -29.127 39.112 -10.718 1.00 40.28 361 ARG A O 1
ATOM 2918 N N . PRO A 1 362 ? -31.391 39.075 -10.860 1.00 57.06 362 PRO A N 1
ATOM 2919 C CA . PRO A 1 362 ? -31.537 37.749 -11.441 1.00 57.06 362 PRO A CA 1
ATOM 2920 C C . PRO A 1 362 ? -31.519 37.803 -12.975 1.00 57.06 362 PRO A C 1
ATOM 2922 O O . PRO A 1 362 ? -31.899 38.819 -13.565 1.00 57.06 362 PRO A O 1
ATOM 2925 N N . HIS A 1 363 ? -31.154 36.681 -13.588 1.00 49.88 363 HIS A N 1
ATOM 2926 C CA . HIS A 1 363 ? -31.710 36.213 -14.852 1.00 49.88 363 HIS A CA 1
ATOM 2927 C C . HIS A 1 363 ? -31.753 34.692 -14.858 1.00 49.88 363 HIS A C 1
ATOM 2929 O O . HIS A 1 363 ? -30.800 34.093 -14.308 1.00 49.88 363 HIS A O 1
#

Solvent-accessible surface area (backbone atoms only — not comparable to full-atom values): 22304 Å² total; per-residue (Å²): 131,81,87,78,74,93,66,67,52,83,76,56,76,81,77,72,52,84,42,73,89,39,46,68,60,30,54,51,45,52,68,40,82,88,46,83,82,33,86,47,71,66,50,30,27,49,50,55,48,51,54,48,51,55,53,43,50,53,45,35,54,54,47,52,52,48,53,51,53,54,50,51,52,52,49,49,54,48,53,52,50,52,50,53,49,52,51,51,55,50,51,52,51,50,52,51,52,50,51,51,50,53,53,53,70,71,46,81,80,87,77,89,78,72,88,89,71,72,87,73,85,75,75,87,57,64,20,66,40,49,50,56,28,32,46,68,70,44,80,66,58,51,42,45,40,29,70,68,32,28,51,52,32,52,51,53,56,49,49,60,71,74,50,95,49,71,42,81,41,68,66,61,73,99,51,102,60,76,46,73,43,82,39,53,66,78,56,78,55,81,64,93,81,62,52,56,42,70,74,53,51,64,70,53,50,65,56,8,49,62,47,47,62,63,45,42,66,63,35,73,58,56,67,66,58,57,47,34,54,52,45,29,56,48,54,63,72,71,36,72,46,64,78,41,93,64,24,52,59,19,52,33,35,33,52,33,50,51,52,55,49,44,44,54,29,42,76,69,74,54,65,72,74,66,47,61,80,60,62,69,60,42,52,51,26,44,52,48,47,53,47,55,52,51,53,51,51,52,54,53,49,55,56,52,57,58,55,54,61,73,76,71,80,83,92,84,78,79,88,80,83,86,81,82,92,80,79,90,85,80,90,86,87,80,91,84,83,85,82,82,85,81,83,86,81,84,79,83,85,80,80,86,80,83,87,84,93,86,81,90,82,89,132